Protein AF-A0A2N1KI65-F1 (afdb_monomer_lite)

Secondary structure (DSSP, 8-state):
--------------------S-PPPSSPPTT-EEEEEEEEEEEE---SHHIIIII-TTS--B-EEEEEEEEEEEEEEETTEEEEEEEEEEEEEEEEEEE-TTS-EEEEEEEEEEEEEEEEEEEEEETTEEEEEEEEEEEEEEEEEEEE-TTS-EEEE-GGG--TT----SS-SEEEEEEEEEE--GGGS----------

Sequence (199 aa):
MKIMLIPLLLLATVGATAQVYKPLPDQPESGQLTISLRGGVGLSTVVGRDAHDSLSTGGSPGYKTGLTLGLCVTSHLKPTFWLGHELWLQQQGAMVRLNDDNGQSYTSRLRLQYLTIFPANFTWVQRSLRLYAGPYVSMALAASIQRKDPAGHLQTDTSVYGTARTLTGYVSKIDAGLGWVWITPLEAAGRLGFVSSGD

Radius of gyration: 20.87 Å; chains: 1; bounding box: 46×68×58 Å

Foldseek 3Di:
DAQDFPWPCPVPFPKPFPQPDDDAPPFHDAFDKGKTKTKGKTKGWGDDPCCPVPVAVPDGKAIDIKMKIKIKIWHPNDSFKIKIKMKMKIKGWIWGWDADPVRDIDIKIKIWIKIKIFRIKIWGDDPQKIKIKGKMKMFIPFIWMWDQDPVGDTDIDRCQVPDPVDPDHVHDRMDMDMDMDMDGPCPVPDPPDPPPPDD

Structure (mmCIF, N/CA/C/O backbone):
data_AF-A0A2N1KI65-F1
#
_entry.id   AF-A0A2N1KI65-F1
#
loop_
_atom_site.group_PDB
_atom_site.id
_atom_site.type_symbol
_atom_site.label_atom_id
_atom_site.label_alt_id
_atom_site.label_comp_id
_atom_site.label_asym_id
_atom_site.label_entity_id
_atom_site.label_seq_id
_atom_site.pdbx_PDB_ins_code
_atom_site.Cartn_x
_atom_site.Cartn_y
_atom_site.Cartn_z
_atom_site.occupancy
_atom_site.B_iso_or_equiv
_atom_site.auth_seq_id
_atom_site.auth_comp_id
_atom_site.auth_asym_id
_atom_site.auth_atom_id
_atom_site.pdbx_PDB_model_num
ATOM 1 N N . MET A 1 1 ? 11.912 -14.845 -7.398 1.00 41.44 1 MET A N 1
ATOM 2 C CA . MET A 1 1 ? 12.313 -13.446 -7.154 1.00 41.44 1 MET A CA 1
ATOM 3 C C . MET A 1 1 ? 11.173 -12.774 -6.409 1.00 41.44 1 MET A C 1
ATOM 5 O O . MET A 1 1 ? 10.044 -12.906 -6.863 1.00 41.44 1 MET A O 1
ATOM 9 N N . LYS A 1 2 ? 11.411 -12.213 -5.221 1.00 33.78 2 LYS A N 1
ATOM 10 C CA . LYS A 1 2 ? 10.345 -11.762 -4.311 1.00 33.78 2 LYS A CA 1
ATOM 11 C C . LYS A 1 2 ? 10.530 -10.262 -4.097 1.00 33.78 2 LYS A C 1
ATOM 13 O O . LYS A 1 2 ? 11.263 -9.848 -3.208 1.00 33.78 2 LYS A O 1
ATOM 18 N N . ILE A 1 3 ? 9.917 -9.458 -4.964 1.00 39.47 3 ILE A N 1
ATOM 19 C CA . ILE A 1 3 ? 9.951 -7.999 -4.836 1.00 39.47 3 ILE A CA 1
ATOM 20 C C . ILE A 1 3 ? 9.064 -7.629 -3.652 1.00 39.47 3 ILE A C 1
ATOM 22 O O . ILE A 1 3 ? 7.838 -7.683 -3.729 1.00 39.47 3 ILE A O 1
ATOM 26 N N . MET A 1 4 ? 9.707 -7.317 -2.532 1.00 36.72 4 MET A N 1
ATOM 27 C CA . MET A 1 4 ? 9.047 -6.812 -1.340 1.00 36.72 4 MET A CA 1
ATOM 28 C C . MET A 1 4 ? 8.974 -5.293 -1.471 1.00 36.72 4 MET A C 1
ATOM 30 O O . MET A 1 4 ? 9.945 -4.595 -1.188 1.00 36.72 4 MET A O 1
ATOM 34 N N . LEU A 1 5 ? 7.834 -4.771 -1.932 1.00 44.06 5 LEU A N 1
ATOM 35 C CA . LEU A 1 5 ? 7.543 -3.357 -1.728 1.00 44.06 5 LEU A CA 1
ATOM 36 C C . LEU A 1 5 ? 7.416 -3.156 -0.220 1.00 44.06 5 LEU A C 1
ATOM 38 O O . LEU A 1 5 ? 6.468 -3.642 0.386 1.00 44.06 5 LEU A O 1
ATOM 42 N N . ILE A 1 6 ? 8.358 -2.442 0.390 1.00 36.22 6 ILE A N 1
ATOM 43 C CA . ILE A 1 6 ? 8.074 -1.800 1.669 1.00 36.22 6 ILE A CA 1
ATOM 44 C C . ILE A 1 6 ? 7.369 -0.508 1.282 1.00 36.22 6 ILE A C 1
ATOM 46 O O . ILE A 1 6 ? 8.031 0.406 0.776 1.00 36.22 6 ILE A O 1
ATOM 50 N N . PRO A 1 7 ? 6.044 -0.394 1.460 1.00 34.66 7 PRO A N 1
ATOM 51 C CA . PRO A 1 7 ? 5.465 0.923 1.460 1.00 34.66 7 PRO A CA 1
ATOM 52 C C . PRO A 1 7 ? 6.118 1.644 2.642 1.00 34.66 7 PRO A C 1
ATOM 54 O O . PRO A 1 7 ? 5.816 1.356 3.799 1.00 34.66 7 PRO A O 1
ATOM 57 N N . LEU A 1 8 ? 7.010 2.603 2.374 1.00 32.91 8 LEU A N 1
ATOM 58 C CA . LEU A 1 8 ? 7.146 3.722 3.295 1.00 32.91 8 LEU A CA 1
ATOM 59 C C . LEU A 1 8 ? 5.829 4.480 3.164 1.00 32.91 8 LEU A C 1
ATOM 61 O O . LEU A 1 8 ? 5.706 5.449 2.419 1.00 32.91 8 LEU A O 1
ATOM 65 N N . LEU A 1 9 ? 4.804 3.932 3.814 1.00 33.69 9 LEU A N 1
ATOM 66 C CA . LEU A 1 9 ? 3.479 4.490 3.901 1.00 33.69 9 LEU A CA 1
ATOM 67 C C . LEU A 1 9 ? 3.604 5.657 4.878 1.00 33.69 9 LEU A C 1
ATOM 69 O O . LEU A 1 9 ? 3.114 5.611 6.002 1.00 33.69 9 LEU A O 1
ATOM 73 N N . LEU A 1 10 ? 4.279 6.727 4.453 1.00 29.66 10 LEU A N 1
ATOM 74 C CA . LEU A 1 10 ? 3.977 8.041 4.984 1.00 29.66 10 LEU A CA 1
ATOM 75 C C . LEU A 1 10 ? 2.595 8.367 4.421 1.00 29.66 10 LEU A C 1
ATOM 77 O O . LEU A 1 10 ? 2.434 9.074 3.426 1.00 29.66 10 LEU A O 1
ATOM 81 N N . LEU A 1 11 ? 1.584 7.733 5.014 1.00 33.22 11 LEU A N 1
ATOM 82 C CA . LEU A 1 11 ? 0.197 8.052 4.797 1.00 33.22 11 LEU A CA 1
ATOM 83 C C . LEU A 1 11 ? -0.002 9.395 5.499 1.00 33.22 11 LEU A C 1
ATOM 85 O O . LEU A 1 11 ? -0.589 9.492 6.571 1.00 33.22 11 LEU A O 1
ATOM 89 N N . ALA A 1 12 ? 0.499 10.465 4.883 1.00 31.66 12 ALA A N 1
ATOM 90 C CA . ALA A 1 12 ? -0.148 11.752 5.006 1.00 31.66 12 ALA A CA 1
ATOM 91 C C . ALA A 1 12 ? -1.491 11.588 4.290 1.00 31.66 12 ALA A C 1
ATOM 93 O O . ALA A 1 12 ? -1.688 12.054 3.172 1.00 31.66 12 ALA A O 1
ATOM 94 N N . THR A 1 13 ? -2.406 10.835 4.908 1.00 32.44 13 THR A N 1
ATOM 95 C CA . THR A 1 13 ? -3.823 10.896 4.603 1.00 32.44 13 THR A CA 1
ATOM 96 C C . THR A 1 13 ? -4.220 12.335 4.873 1.00 32.44 13 THR A C 1
ATOM 98 O O . THR A 1 13 ? -4.673 12.678 5.959 1.00 32.44 13 THR A O 1
ATOM 101 N N . VAL A 1 14 ? -4.084 13.186 3.859 1.00 32.97 14 VAL A N 1
ATOM 102 C CA . VAL A 1 14 ? -4.986 14.316 3.674 1.00 32.97 14 VAL A CA 1
ATOM 103 C C . VAL A 1 14 ? -6.300 13.689 3.213 1.00 32.97 14 VAL A C 1
ATOM 105 O O . VAL A 1 14 ? -6.688 13.737 2.051 1.00 32.97 14 VAL A O 1
ATOM 108 N N . GLY A 1 15 ? -6.906 12.926 4.119 1.00 29.12 15 GLY A N 1
ATOM 109 C CA . GLY A 1 15 ? -8.187 12.297 3.911 1.00 29.12 15 GLY A CA 1
ATOM 110 C C . GLY A 1 15 ? -9.227 13.313 4.315 1.00 29.12 15 GLY A C 1
ATOM 111 O O . GLY A 1 15 ? -9.447 13.526 5.504 1.00 29.12 15 GLY A O 1
ATOM 112 N N . ALA A 1 16 ? -9.881 13.930 3.336 1.00 31.12 16 ALA A N 1
ATOM 113 C CA . ALA A 1 16 ? -11.211 14.453 3.576 1.00 31.12 16 ALA A CA 1
ATOM 114 C C . ALA A 1 16 ? -12.099 13.235 3.874 1.00 31.12 16 ALA A C 1
ATOM 116 O O . ALA A 1 16 ? -12.522 12.516 2.969 1.00 31.12 16 ALA A O 1
ATOM 117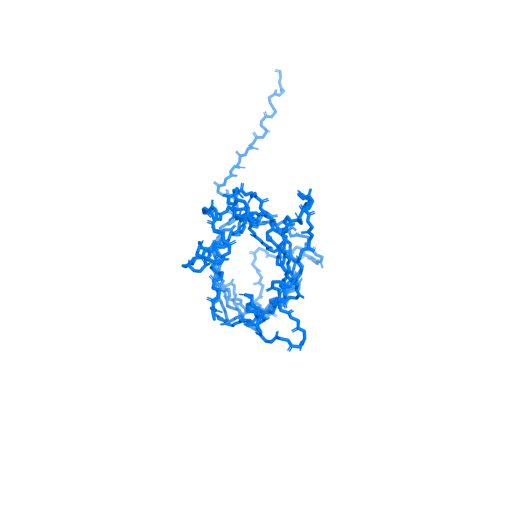 N N . THR A 1 17 ? -12.314 12.934 5.154 1.00 31.52 17 THR A N 1
ATOM 118 C CA . THR A 1 17 ? -13.334 11.970 5.562 1.00 31.52 17 THR A CA 1
ATOM 119 C C . THR A 1 17 ? -14.693 12.573 5.241 1.00 31.52 17 THR A C 1
ATOM 121 O O . THR A 1 17 ? -15.231 13.347 6.029 1.00 31.52 17 THR A O 1
ATOM 124 N N . ALA A 1 18 ? -15.259 12.221 4.089 1.00 28.06 18 ALA A N 1
ATOM 125 C CA . ALA A 1 18 ? -16.689 12.366 3.867 1.00 28.06 18 ALA A CA 1
ATOM 126 C C . ALA A 1 18 ? -17.389 11.296 4.720 1.00 28.06 18 ALA A C 1
ATOM 128 O O . ALA A 1 18 ? -17.552 10.148 4.309 1.00 28.06 18 ALA A O 1
ATOM 129 N N . GLN A 1 19 ? -17.729 11.652 5.960 1.00 30.31 19 GLN A N 1
ATOM 130 C CA . GLN A 1 19 ? -18.539 10.802 6.824 1.00 30.31 19 GLN A CA 1
ATOM 131 C C . GLN A 1 19 ? -19.989 10.886 6.340 1.00 30.31 19 GLN A C 1
ATOM 133 O O . GLN A 1 19 ? -20.697 11.843 6.640 1.00 30.31 19 GLN A O 1
ATOM 138 N N . VAL A 1 20 ? -20.448 9.892 5.577 1.00 31.48 20 VAL A N 1
ATOM 139 C CA . VAL A 1 20 ? -21.879 9.723 5.271 1.00 31.48 20 VAL A CA 1
ATOM 140 C C . VAL A 1 20 ? -22.540 8.976 6.429 1.00 31.48 20 VAL A C 1
ATOM 142 O O . VAL A 1 20 ? -23.012 7.862 6.270 1.00 31.48 20 VAL A O 1
ATOM 145 N N . TYR A 1 21 ? -22.489 9.562 7.623 1.00 35.09 21 TYR A N 1
ATOM 146 C CA . TYR A 1 21 ? -23.436 9.369 8.722 1.00 35.09 21 TYR A CA 1
ATOM 147 C C . TYR A 1 21 ? -23.004 10.261 9.891 1.00 35.09 21 TYR A C 1
ATOM 149 O O . TYR A 1 21 ? -21.810 10.411 10.118 1.00 35.09 21 TYR A O 1
ATOM 157 N N . LYS A 1 22 ? -23.997 10.854 10.568 1.00 34.00 22 LYS A N 1
ATOM 158 C CA . LYS A 1 22 ? -23.994 11.639 11.823 1.00 34.00 22 LYS A CA 1
ATOM 159 C C . LYS A 1 22 ? -22.610 11.914 12.471 1.00 34.00 22 LYS A C 1
ATOM 161 O O . LYS A 1 22 ? -21.912 10.946 12.767 1.00 34.00 22 LYS A O 1
ATOM 166 N N . PRO A 1 23 ? -22.249 13.180 12.791 1.00 38.06 23 PRO A N 1
ATOM 167 C CA . PRO A 1 23 ? -20.996 13.480 13.489 1.00 38.06 23 PRO A CA 1
ATOM 168 C C . PRO A 1 23 ? -20.864 12.591 14.728 1.00 38.06 23 PRO A C 1
ATOM 170 O O . PRO A 1 23 ? -21.791 12.509 15.540 1.00 38.06 23 PRO A O 1
ATOM 173 N N . LEU A 1 24 ? -19.744 11.868 14.814 1.00 46.62 24 LEU A N 1
ATOM 174 C CA . LEU A 1 24 ? -19.434 11.031 15.966 1.00 46.62 24 LEU A CA 1
ATOM 175 C C . LEU A 1 24 ? -19.453 11.915 17.226 1.00 46.62 24 LEU A C 1
ATOM 177 O O . LEU A 1 24 ? -18.898 13.014 17.185 1.00 46.62 24 LEU A O 1
ATOM 181 N N . PRO A 1 25 ? -20.074 11.471 18.331 1.00 49.41 25 PRO A N 1
ATOM 182 C CA . PRO A 1 25 ? -19.910 12.144 19.616 1.00 49.41 25 PRO A CA 1
ATOM 183 C C . PRO A 1 25 ? -18.416 12.228 19.978 1.00 49.41 25 PRO A C 1
ATOM 185 O O . PRO A 1 25 ? -17.638 11.352 19.592 1.00 49.41 25 PRO A O 1
ATOM 188 N N . ASP A 1 26 ? -18.017 13.253 20.743 1.00 56.97 26 ASP A N 1
ATOM 189 C CA . ASP A 1 26 ? -16.621 13.498 21.174 1.00 56.97 26 ASP A CA 1
ATOM 190 C C . ASP A 1 26 ? -15.949 12.274 21.832 1.00 56.97 26 ASP A C 1
ATOM 192 O O . ASP A 1 26 ? -14.721 12.155 21.887 1.00 56.97 26 ASP A O 1
ATOM 196 N N . GLN A 1 27 ? -16.761 11.334 22.318 1.00 59.38 27 GLN A N 1
ATOM 197 C CA . GLN A 1 27 ? -16.371 9.996 22.733 1.00 59.38 27 GLN A CA 1
ATOM 198 C C . GLN A 1 27 ? -17.391 9.006 22.147 1.00 59.38 27 GLN A C 1
ATOM 200 O O . GLN A 1 27 ? -18.562 9.065 22.522 1.00 59.38 27 GLN A O 1
ATOM 205 N N . PRO A 1 28 ? -16.998 8.096 21.242 1.00 62.62 28 PRO A N 1
ATOM 206 C CA . PRO A 1 28 ? -17.891 7.034 20.805 1.00 62.62 28 PRO A CA 1
ATOM 207 C C . PRO A 1 28 ? -18.198 6.097 21.976 1.00 62.62 28 PRO A C 1
ATOM 209 O O . PRO A 1 28 ? -17.297 5.685 22.715 1.00 62.62 28 PRO A O 1
ATOM 212 N N . GLU A 1 29 ? -19.475 5.776 22.149 1.00 70.00 29 GLU A N 1
ATOM 213 C CA . GLU A 1 29 ? -19.928 4.898 23.223 1.00 70.00 29 GLU A CA 1
ATOM 214 C C . GLU A 1 29 ? -19.508 3.447 22.955 1.00 70.00 29 GLU A C 1
ATOM 216 O O . GLU A 1 29 ? -19.374 3.000 21.810 1.00 70.00 29 GLU A O 1
ATOM 221 N N . SER A 1 30 ? -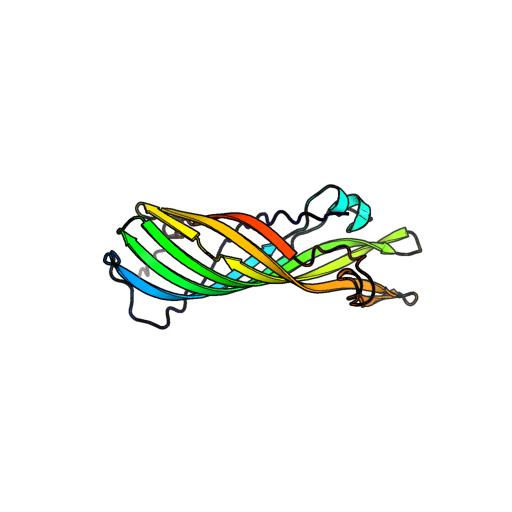19.285 2.695 24.034 1.00 79.19 30 SER A N 1
ATOM 222 C CA . SER A 1 30 ? -18.992 1.264 23.938 1.00 79.19 30 SER A CA 1
ATOM 223 C C . SER A 1 30 ? -20.134 0.531 23.227 1.00 79.19 30 SER A C 1
ATOM 225 O O . SER A 1 30 ? -21.302 0.745 23.538 1.00 79.19 30 SER A O 1
ATOM 227 N N . GLY A 1 31 ? -19.799 -0.345 22.282 1.00 79.19 31 GLY A N 1
ATOM 228 C CA . GLY A 1 31 ? -20.757 -1.097 21.473 1.00 79.19 31 GLY A CA 1
ATOM 229 C C . GLY A 1 31 ? -21.207 -0.391 20.192 1.00 79.19 31 GLY A C 1
ATOM 230 O O . GLY A 1 31 ? -21.947 -0.987 19.410 1.00 79.19 31 GLY A O 1
ATOM 231 N N . GLN A 1 32 ? -20.748 0.837 19.922 1.00 86.69 32 GLN A N 1
ATOM 232 C CA . GLN A 1 32 ? -21.078 1.533 18.681 1.00 86.69 32 GLN A CA 1
ATOM 233 C C . GLN A 1 32 ? -20.415 0.867 17.465 1.00 86.69 32 GLN A C 1
ATOM 235 O O . GLN A 1 32 ? -19.230 0.520 17.488 1.00 86.69 32 GLN A O 1
ATOM 240 N N . LEU A 1 33 ? -21.183 0.728 16.381 1.00 87.81 33 LEU A N 1
ATOM 241 C CA . LEU A 1 33 ? -20.697 0.317 15.067 1.00 87.81 33 LEU A CA 1
ATOM 242 C C . LEU A 1 33 ? -20.657 1.532 14.134 1.00 87.81 33 LEU A C 1
ATOM 244 O O . LEU A 1 33 ? -21.661 2.221 13.960 1.00 87.81 33 LEU A O 1
ATOM 248 N N . THR A 1 34 ? -19.511 1.759 13.502 1.00 88.38 34 THR A N 1
ATOM 249 C CA . THR A 1 34 ? -19.283 2.855 12.558 1.00 88.38 34 THR A CA 1
ATOM 250 C C . THR A 1 34 ? -18.910 2.283 11.199 1.00 88.38 34 THR A C 1
ATOM 252 O O . THR A 1 34 ? -17.981 1.486 11.096 1.00 88.38 34 THR A O 1
ATOM 255 N N . ILE A 1 35 ? -19.595 2.721 10.144 1.00 87.62 35 ILE A N 1
ATOM 256 C CA . ILE A 1 35 ? -19.222 2.432 8.756 1.00 87.62 35 ILE A CA 1
ATOM 257 C C . ILE A 1 35 ? -18.702 3.729 8.147 1.00 87.62 35 ILE A C 1
ATOM 259 O O . ILE A 1 35 ? -19.346 4.770 8.252 1.00 87.62 35 ILE A O 1
ATOM 263 N N . SER A 1 36 ? -17.524 3.687 7.534 1.00 83.38 36 SER A N 1
ATOM 264 C CA . SER A 1 36 ? -16.892 4.868 6.950 1.00 83.38 36 SER A CA 1
ATOM 265 C C . SER A 1 36 ? -16.284 4.571 5.589 1.00 83.38 36 SER A C 1
ATOM 267 O O . SER A 1 36 ? -15.743 3.492 5.354 1.00 83.38 36 SER A O 1
ATOM 269 N N . LEU A 1 37 ? -16.363 5.560 4.702 1.00 85.12 37 LEU A N 1
ATOM 270 C CA . LEU A 1 37 ? -15.605 5.600 3.461 1.00 85.12 37 LEU A CA 1
ATOM 271 C C . LEU A 1 37 ? -14.372 6.478 3.693 1.00 85.12 37 LEU A C 1
ATOM 273 O O . LEU A 1 37 ? -14.475 7.582 4.230 1.00 85.12 37 LEU A O 1
ATOM 277 N N . ARG A 1 38 ? -13.199 5.986 3.308 1.00 84.19 38 ARG A N 1
ATOM 278 C CA . ARG A 1 38 ? -11.923 6.683 3.458 1.00 84.19 38 ARG A CA 1
ATOM 279 C C . ARG A 1 38 ? -11.249 6.802 2.106 1.00 84.19 38 ARG A C 1
ATOM 281 O O . ARG A 1 38 ? -11.258 5.862 1.324 1.00 84.19 38 ARG A O 1
ATOM 288 N N . GLY A 1 39 ? -10.635 7.945 1.843 1.00 82.38 39 GLY A N 1
ATOM 289 C CA . GLY A 1 39 ? -9.844 8.166 0.640 1.00 82.38 39 GLY A CA 1
ATOM 290 C C . GLY A 1 39 ? -8.584 8.949 0.962 1.00 82.38 39 GLY A C 1
ATOM 291 O O . GLY A 1 39 ? -8.514 9.625 1.990 1.00 82.38 39 GLY A O 1
ATOM 292 N N . GLY A 1 40 ? -7.582 8.848 0.098 1.00 80.62 40 GLY A N 1
ATOM 293 C CA . GLY A 1 40 ? -6.330 9.558 0.288 1.00 80.62 40 GLY A CA 1
ATOM 294 C C . GLY A 1 40 ? -5.451 9.585 -0.950 1.00 80.62 40 GLY A C 1
ATOM 295 O O . GLY A 1 40 ? -5.632 8.828 -1.906 1.00 80.62 40 GLY A O 1
ATOM 296 N N . VAL A 1 41 ? -4.471 10.476 -0.898 1.00 81.25 41 VAL A N 1
ATOM 297 C CA . VAL A 1 41 ? -3.350 10.530 -1.831 1.00 81.25 41 VAL A CA 1
ATOM 298 C C . VAL A 1 41 ? -2.080 10.204 -1.054 1.00 81.25 41 VAL A C 1
ATOM 300 O O . VAL A 1 41 ? -1.956 10.574 0.111 1.00 81.25 41 VAL A O 1
ATOM 303 N N . GLY A 1 42 ? -1.145 9.489 -1.666 1.00 77.94 42 GLY A N 1
ATOM 304 C CA . GLY A 1 42 ? 0.102 9.106 -1.003 1.00 77.94 42 GLY A CA 1
ATOM 305 C C . GLY A 1 42 ? 1.270 9.091 -1.969 1.00 77.94 42 GLY A C 1
ATOM 306 O O . GLY A 1 42 ? 1.073 9.019 -3.177 1.00 77.94 42 GLY A O 1
ATOM 307 N N . LEU A 1 43 ? 2.492 9.151 -1.450 1.00 78.50 43 LEU A N 1
ATOM 308 C CA . LEU A 1 43 ? 3.702 8.932 -2.236 1.00 78.50 43 LEU A CA 1
ATOM 309 C C . LEU A 1 43 ? 4.185 7.503 -2.003 1.00 78.50 43 LEU A C 1
ATOM 311 O O . LEU A 1 43 ? 4.239 7.031 -0.873 1.00 78.50 43 LEU A O 1
ATOM 315 N N . SER A 1 44 ? 4.532 6.815 -3.083 1.00 79.75 44 SER A N 1
ATOM 316 C CA . SER A 1 44 ? 5.047 5.445 -3.051 1.00 79.75 44 SER A CA 1
ATOM 317 C C . SER A 1 44 ? 6.320 5.342 -3.881 1.00 79.75 44 SER A C 1
ATOM 319 O O . SER A 1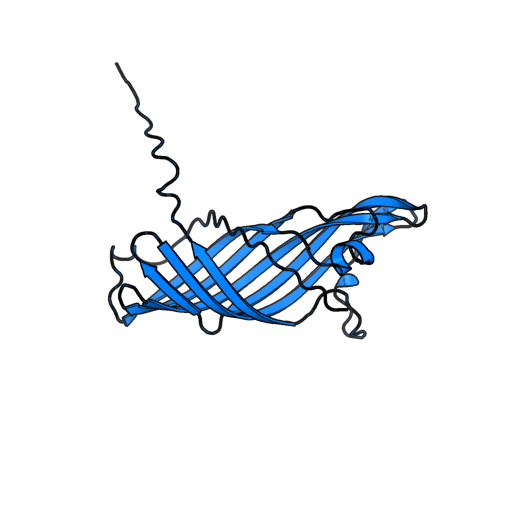 44 ? 6.513 6.103 -4.827 1.00 79.75 44 SER A O 1
ATOM 321 N N . THR A 1 45 ? 7.211 4.436 -3.497 1.00 80.44 45 THR A N 1
ATOM 322 C CA . THR A 1 45 ? 8.395 4.052 -4.271 1.00 80.44 45 THR A CA 1
ATOM 323 C C . THR A 1 45 ? 8.627 2.551 -4.092 1.00 80.44 45 THR A C 1
ATOM 325 O O . THR A 1 45 ? 8.034 1.937 -3.203 1.00 80.44 45 THR A O 1
ATOM 328 N N . VAL A 1 46 ? 9.468 1.951 -4.932 1.00 74.94 46 VAL A N 1
ATOM 329 C CA . VAL A 1 46 ? 9.907 0.560 -4.758 1.00 74.94 46 VAL A CA 1
ATOM 330 C C . VAL A 1 46 ? 11.249 0.573 -4.037 1.00 74.94 46 VAL A C 1
ATOM 332 O O . VAL A 1 46 ? 12.140 1.339 -4.398 1.00 74.94 46 VAL A O 1
ATOM 335 N N . VAL A 1 47 ? 11.398 -0.287 -3.033 1.00 67.44 47 VAL A N 1
ATOM 336 C CA . VAL A 1 47 ? 12.654 -0.495 -2.306 1.00 67.44 47 VAL A CA 1
ATOM 337 C C . VAL A 1 47 ? 13.005 -1.980 -2.282 1.00 67.44 47 VAL A C 1
ATOM 339 O O . VAL A 1 47 ? 12.145 -2.826 -2.509 1.00 67.44 47 VAL A O 1
ATOM 342 N N . GLY A 1 48 ? 14.270 -2.294 -2.015 1.00 64.62 48 GLY A N 1
ATOM 343 C CA . GLY A 1 48 ? 14.789 -3.663 -1.982 1.00 64.62 48 GLY A CA 1
ATOM 344 C C . GLY A 1 48 ? 15.902 -3.883 -3.004 1.00 64.62 48 GLY A C 1
ATOM 345 O O . GLY A 1 48 ? 16.036 -3.128 -3.963 1.00 64.62 48 GLY A O 1
ATOM 346 N N . ARG A 1 49 ? 16.713 -4.924 -2.790 1.00 62.66 49 ARG A N 1
ATOM 347 C CA . ARG A 1 49 ? 17.884 -5.241 -3.631 1.00 62.66 49 ARG A CA 1
ATOM 348 C C . ARG A 1 49 ? 17.497 -5.395 -5.108 1.00 62.66 49 ARG A C 1
ATOM 350 O O . ARG A 1 49 ? 18.041 -4.718 -5.973 1.00 62.66 49 ARG A O 1
ATOM 357 N N . ASP A 1 50 ? 16.426 -6.146 -5.357 1.00 64.44 50 ASP A N 1
ATOM 358 C CA . ASP A 1 50 ? 15.896 -6.397 -6.702 1.00 64.44 50 ASP A CA 1
ATOM 359 C C . ASP A 1 50 ? 15.313 -5.135 -7.372 1.00 64.44 50 ASP A C 1
ATOM 361 O O . ASP A 1 50 ? 15.196 -5.086 -8.599 1.00 64.44 50 ASP A O 1
ATOM 365 N N . ALA A 1 51 ? 14.955 -4.100 -6.599 1.00 65.69 51 ALA A N 1
ATOM 366 C CA . ALA A 1 51 ? 14.419 -2.849 -7.137 1.00 65.69 51 ALA A CA 1
ATOM 367 C C . ALA A 1 51 ? 15.463 -2.093 -7.972 1.00 65.69 51 ALA A C 1
ATOM 369 O O . ALA A 1 51 ? 15.115 -1.484 -8.983 1.00 65.69 51 ALA A O 1
ATOM 370 N N . HIS A 1 52 ? 16.731 -2.166 -7.563 1.00 61.53 52 HIS A N 1
ATOM 371 C CA . HIS A 1 52 ? 17.860 -1.563 -8.268 1.00 61.53 52 HIS A CA 1
ATOM 372 C C . HIS A 1 52 ? 18.377 -2.482 -9.376 1.00 61.53 52 HIS A C 1
ATOM 374 O O . HIS A 1 52 ? 18.579 -2.031 -10.500 1.00 61.53 52 HIS A O 1
ATOM 380 N N . ASP A 1 53 ? 18.505 -3.776 -9.083 1.00 63.22 53 ASP A N 1
ATOM 381 C CA . ASP A 1 53 ? 19.201 -4.705 -9.978 1.00 63.22 53 ASP A CA 1
ATOM 382 C C . ASP A 1 53 ? 18.325 -5.196 -11.145 1.00 63.22 53 ASP A C 1
ATOM 384 O O . ASP A 1 53 ? 18.845 -5.530 -12.207 1.00 63.22 53 ASP A O 1
ATOM 388 N N . SER A 1 54 ? 16.994 -5.233 -10.980 1.00 65.31 54 SER A N 1
ATOM 389 C CA . SER A 1 54 ? 16.083 -5.828 -11.978 1.00 65.31 54 SER A CA 1
ATOM 390 C C . SER A 1 54 ? 14.978 -4.898 -12.488 1.00 65.31 54 SER A C 1
ATOM 392 O O . SER A 1 54 ? 14.550 -5.020 -13.635 1.00 65.31 54 SER A O 1
ATOM 394 N N . LEU A 1 55 ? 14.509 -3.962 -11.657 1.00 70.00 55 LEU A N 1
ATOM 395 C CA . LEU A 1 55 ? 13.400 -3.054 -11.984 1.00 70.00 55 LEU A CA 1
ATOM 396 C C . LEU A 1 55 ? 13.858 -1.657 -12.411 1.00 70.00 55 LEU A C 1
ATOM 398 O O . LEU A 1 55 ? 13.107 -0.966 -13.096 1.00 70.00 55 LEU A O 1
ATOM 402 N N . SER A 1 56 ? 15.052 -1.232 -11.995 1.00 69.38 56 SER A N 1
ATOM 403 C CA . SER A 1 56 ? 15.567 0.120 -12.215 1.00 69.38 56 SER A CA 1
ATOM 404 C C . SER A 1 56 ? 17.056 0.088 -12.583 1.00 69.38 56 SER A C 1
ATOM 406 O O . SER A 1 56 ? 17.906 0.671 -11.913 1.00 69.38 56 SER A O 1
ATOM 408 N N . THR A 1 57 ? 17.369 -0.605 -13.681 1.00 76.25 57 THR A N 1
ATOM 409 C CA . THR A 1 57 ? 18.738 -0.867 -14.168 1.00 76.25 57 THR A CA 1
ATOM 410 C C . THR A 1 57 ? 19.539 0.391 -14.532 1.00 76.25 57 THR A C 1
ATOM 412 O O . THR A 1 57 ? 20.752 0.322 -14.702 1.00 76.25 57 THR A O 1
ATOM 415 N N . GLY A 1 58 ? 18.873 1.536 -14.693 1.00 74.25 58 GLY A N 1
ATOM 416 C CA . GLY A 1 58 ? 19.481 2.833 -15.004 1.00 74.25 58 GLY A CA 1
ATOM 417 C C . GLY A 1 58 ? 19.629 3.767 -13.795 1.00 74.25 58 GLY A C 1
ATOM 418 O O . GLY A 1 58 ? 19.873 4.958 -13.979 1.00 74.25 58 GLY A O 1
ATOM 419 N N . GLY A 1 59 ? 19.411 3.289 -12.563 1.00 77.25 59 GLY A N 1
ATOM 420 C CA . GLY A 1 59 ? 19.615 4.064 -11.329 1.00 77.25 59 GLY A CA 1
ATOM 421 C C . GLY A 1 59 ? 18.489 3.924 -10.305 1.00 77.25 59 GLY A C 1
ATOM 422 O O . GLY A 1 59 ? 17.566 3.143 -10.483 1.00 77.25 59 GLY A O 1
ATOM 423 N N . SER A 1 60 ? 18.532 4.686 -9.211 1.00 78.25 60 SER A N 1
ATOM 424 C CA . SER A 1 60 ? 17.574 4.520 -8.105 1.00 78.25 60 SER A CA 1
ATOM 425 C C . SER A 1 60 ? 16.117 4.847 -8.484 1.00 78.25 60 SER A C 1
ATOM 427 O O . SER A 1 60 ? 15.888 5.855 -9.167 1.00 78.25 60 SER A O 1
ATOM 429 N N . PRO A 1 61 ? 15.134 4.056 -8.001 1.00 81.38 61 PRO A N 1
ATOM 430 C CA . PRO A 1 61 ? 13.715 4.368 -8.138 1.00 81.38 61 PRO A CA 1
ATOM 431 C C . PRO A 1 61 ? 13.343 5.692 -7.459 1.00 81.38 61 PRO A C 1
ATOM 433 O O . PRO A 1 61 ? 13.835 6.021 -6.379 1.00 81.38 61 PRO A O 1
ATOM 436 N N . GLY A 1 62 ? 12.447 6.446 -8.088 1.00 81.31 62 GLY A N 1
ATOM 437 C CA . GLY A 1 62 ? 11.864 7.675 -7.561 1.00 81.31 62 GLY A CA 1
ATOM 438 C C . GLY A 1 62 ? 10.421 7.496 -7.089 1.00 81.31 62 GLY A C 1
ATOM 439 O O . GLY A 1 62 ? 9.722 6.553 -7.473 1.00 81.31 62 GLY A O 1
ATOM 440 N N . TYR A 1 63 ? 9.957 8.457 -6.291 1.00 81.25 63 TYR A N 1
ATOM 441 C CA . TYR A 1 63 ? 8.599 8.471 -5.757 1.00 81.25 63 TYR A CA 1
ATOM 442 C C . TYR A 1 63 ? 7.543 8.761 -6.825 1.00 81.25 63 TYR A C 1
ATOM 444 O O . TYR A 1 63 ? 7.780 9.474 -7.802 1.00 81.25 63 TYR A O 1
ATOM 452 N N . LYS A 1 64 ? 6.340 8.242 -6.596 1.00 82.88 64 LYS A N 1
ATOM 453 C CA . LYS A 1 64 ? 5.161 8.492 -7.413 1.00 82.88 64 LYS A CA 1
ATOM 454 C C . LYS A 1 64 ? 3.910 8.597 -6.558 1.00 82.88 64 LYS A C 1
ATOM 456 O O . LYS A 1 64 ? 3.693 7.785 -5.657 1.00 82.88 64 LYS A O 1
ATOM 461 N N . THR A 1 65 ? 3.071 9.569 -6.900 1.00 83.44 65 THR A N 1
ATOM 462 C CA . THR A 1 65 ? 1.768 9.757 -6.270 1.00 83.44 65 THR A CA 1
ATOM 463 C C . THR A 1 65 ? 0.813 8.619 -6.618 1.00 83.44 65 THR A C 1
ATOM 465 O O . THR A 1 65 ? 0.700 8.202 -7.776 1.00 83.44 65 THR A O 1
ATOM 468 N N . GLY A 1 66 ? 0.122 8.138 -5.597 1.00 83.12 66 GLY A N 1
ATOM 469 C CA . GLY A 1 66 ? -0.900 7.113 -5.635 1.00 83.12 66 GLY A CA 1
ATOM 470 C C . GLY A 1 66 ? -2.205 7.600 -5.017 1.00 83.12 66 GLY A C 1
ATOM 471 O O . GLY A 1 66 ? -2.241 8.629 -4.341 1.00 83.12 66 GLY A O 1
ATOM 472 N N . LEU A 1 67 ? -3.267 6.842 -5.265 1.00 88.12 67 LEU A N 1
ATOM 473 C CA . LEU A 1 67 ? -4.608 7.088 -4.742 1.00 88.12 67 LEU A CA 1
ATOM 474 C C . LEU A 1 67 ? -5.051 5.880 -3.928 1.00 88.12 67 LEU A C 1
ATOM 476 O O . LEU A 1 67 ? -4.765 4.743 -4.303 1.00 88.12 67 LEU A O 1
ATOM 480 N N . THR A 1 68 ? -5.775 6.116 -2.845 1.00 88.56 68 THR A N 1
ATOM 481 C CA . THR A 1 68 ? -6.395 5.061 -2.048 1.00 88.56 68 THR A CA 1
ATOM 482 C C . THR A 1 68 ? -7.859 5.382 -1.799 1.00 88.56 68 THR A C 1
ATOM 484 O O . THR A 1 68 ? -8.234 6.539 -1.613 1.00 88.56 68 THR A O 1
ATOM 487 N N . LEU A 1 69 ? -8.686 4.344 -1.802 1.00 90.81 69 LEU A N 1
ATOM 488 C CA . LEU A 1 69 ? -10.094 4.388 -1.434 1.00 90.81 69 LEU A CA 1
ATOM 489 C C . LEU A 1 69 ? -10.395 3.141 -0.611 1.00 90.81 69 LEU A C 1
ATOM 491 O O . LEU A 1 69 ? -9.938 2.060 -0.968 1.00 90.81 69 LEU A O 1
ATOM 495 N N . GLY A 1 70 ? -11.155 3.261 0.466 1.00 87.31 70 GLY A N 1
ATOM 496 C CA . GLY A 1 70 ? -11.477 2.119 1.299 1.00 87.31 70 GLY A CA 1
ATOM 497 C C . GLY A 1 70 ? -12.774 2.253 2.069 1.00 87.31 70 GLY A C 1
ATOM 498 O O . GLY A 1 70 ? -13.225 3.351 2.385 1.00 87.31 70 GLY A O 1
ATOM 499 N N . LEU A 1 71 ? -13.365 1.102 2.358 1.00 90.19 71 LEU A N 1
ATOM 500 C CA . LEU A 1 71 ? -14.521 0.937 3.222 1.00 90.19 71 LEU A CA 1
ATOM 501 C C . LEU A 1 71 ? -14.039 0.372 4.556 1.00 90.19 71 LEU A C 1
ATOM 503 O O . LEU A 1 71 ? -13.301 -0.612 4.583 1.00 90.19 71 LEU A O 1
ATOM 507 N N . CYS A 1 72 ? -14.465 0.980 5.657 1.00 89.12 72 CYS A N 1
ATOM 508 C CA . CYS A 1 72 ? -14.056 0.584 6.996 1.00 89.12 72 CYS A CA 1
ATOM 509 C C . CYS A 1 72 ? -15.283 0.388 7.880 1.00 89.12 72 CYS A C 1
ATOM 511 O O . CYS A 1 72 ? -16.130 1.276 7.974 1.00 89.12 72 CYS A O 1
ATOM 513 N N . VAL A 1 73 ? -15.339 -0.751 8.559 1.00 91.50 73 VAL A N 1
ATOM 514 C CA . VAL A 1 73 ? -16.334 -1.064 9.584 1.00 91.50 73 VAL A CA 1
ATOM 515 C C . VAL A 1 73 ? -15.604 -1.140 10.917 1.00 91.50 73 VAL A C 1
ATOM 517 O O . VAL A 1 73 ? -14.691 -1.943 11.060 1.00 91.50 73 VAL A O 1
ATOM 520 N N . THR A 1 74 ? -15.975 -0.307 11.885 1.00 90.88 74 THR A N 1
ATOM 521 C CA . THR A 1 74 ? -15.312 -0.209 13.192 1.00 90.88 74 THR A CA 1
ATOM 522 C C . THR A 1 74 ? -16.317 -0.443 14.311 1.00 90.88 74 THR A C 1
ATOM 524 O O . THR A 1 74 ? -17.321 0.255 14.405 1.00 90.88 74 THR A O 1
ATOM 527 N N . SER A 1 75 ? -16.033 -1.408 15.179 1.00 91.06 75 SER A N 1
ATOM 528 C CA . SER A 1 75 ? -16.717 -1.641 16.445 1.00 91.06 75 SER A CA 1
ATOM 529 C C . SER A 1 75 ? -15.924 -1.018 17.594 1.00 91.06 75 SER A C 1
ATOM 531 O O . SER A 1 75 ? -14.738 -1.295 17.790 1.00 91.06 75 SER A O 1
ATOM 533 N N . HIS A 1 76 ? -16.579 -0.162 18.368 1.00 90.31 76 HIS A N 1
ATOM 534 C CA . HIS A 1 76 ? -15.978 0.541 19.492 1.00 90.31 76 HIS A CA 1
ATOM 535 C C . HIS A 1 76 ? -16.130 -0.310 20.752 1.00 90.31 76 HIS A C 1
ATOM 537 O O . HIS A 1 76 ? -17.150 -0.260 21.429 1.00 90.31 76 HIS A O 1
ATOM 543 N N . LEU A 1 77 ? -15.121 -1.125 21.064 1.00 89.62 77 LEU A N 1
ATOM 544 C CA . LEU A 1 77 ? -15.167 -2.030 22.219 1.00 89.62 77 LEU A CA 1
ATOM 545 C C . LEU A 1 77 ? -15.036 -1.271 23.547 1.00 89.62 77 LEU A C 1
ATOM 547 O O . LEU A 1 77 ? -15.608 -1.670 24.557 1.00 89.62 77 LEU A O 1
ATOM 551 N N . LYS A 1 78 ? -14.234 -0.202 23.549 1.00 87.62 78 LYS A N 1
ATOM 552 C CA . LYS A 1 78 ? -14.036 0.760 24.644 1.00 87.62 78 LYS A CA 1
ATOM 553 C C . LYS A 1 78 ? -13.717 2.135 24.041 1.00 87.62 78 LYS A C 1
ATOM 555 O O . LYS A 1 78 ? -13.274 2.185 22.893 1.00 87.62 78 LYS A O 1
ATOM 560 N N . PRO A 1 79 ? -13.798 3.237 24.811 1.00 83.62 79 PRO A N 1
ATOM 561 C CA . PRO A 1 79 ? -13.397 4.560 24.319 1.00 83.62 79 PRO A CA 1
ATOM 562 C C . PRO A 1 79 ? -11.982 4.590 23.713 1.00 83.62 79 PRO A C 1
ATOM 564 O O . PRO A 1 79 ? -11.747 5.265 22.715 1.00 83.62 79 PRO A O 1
ATOM 567 N N . THR A 1 80 ? -11.060 3.792 24.261 1.00 87.94 80 THR A N 1
ATOM 568 C CA . THR A 1 80 ? -9.652 3.715 23.840 1.00 87.94 80 THR A CA 1
ATOM 569 C C . THR A 1 80 ? -9.305 2.511 22.963 1.00 87.94 80 THR A C 1
ATOM 571 O O . THR A 1 80 ? -8.174 2.431 22.496 1.00 87.94 80 THR A O 1
ATOM 574 N N . PHE A 1 81 ? -10.227 1.568 22.745 1.00 90.38 81 PHE A N 1
ATOM 575 C CA . PHE A 1 81 ? -9.958 0.335 21.997 1.00 90.38 81 PHE A CA 1
ATOM 576 C C . PHE A 1 81 ? -11.072 0.038 21.012 1.00 90.38 81 PHE A C 1
ATOM 578 O O . PHE A 1 81 ? -12.207 -0.238 21.407 1.00 90.38 81 PHE A O 1
ATOM 585 N N . TRP A 1 82 ? -10.732 0.055 19.731 1.00 91.12 82 TRP A N 1
ATOM 586 C CA . TRP A 1 82 ? -11.657 -0.239 18.649 1.00 91.12 82 TRP A CA 1
ATOM 587 C C . TRP A 1 82 ? -11.153 -1.444 17.857 1.00 91.12 82 TRP A C 1
ATOM 589 O O . TRP A 1 82 ? -9.947 -1.641 17.700 1.00 91.12 82 TRP A O 1
ATOM 599 N N . LEU A 1 83 ? -12.088 -2.246 17.365 1.00 93.50 83 LEU A N 1
ATOM 600 C CA . LEU A 1 83 ? -11.840 -3.353 16.452 1.00 93.50 83 LEU A CA 1
ATOM 601 C C . LEU A 1 83 ? -12.419 -2.975 15.096 1.00 93.50 83 LEU A C 1
ATOM 603 O O . LEU A 1 83 ? -13.567 -2.549 15.032 1.00 93.50 83 LEU A O 1
ATOM 607 N N . GLY A 1 84 ? -11.669 -3.129 14.016 1.00 92.62 84 GLY A N 1
ATOM 608 C CA . GLY A 1 84 ? -12.171 -2.811 12.687 1.00 92.62 84 GLY A CA 1
ATOM 609 C C . GLY A 1 84 ? -11.841 -3.842 11.622 1.00 92.62 84 GLY A C 1
ATOM 610 O O . GLY A 1 84 ? -10.971 -4.698 11.770 1.00 92.62 84 GLY A O 1
ATOM 611 N N . HIS A 1 85 ? -12.577 -3.719 10.527 1.00 93.50 85 HIS A N 1
ATOM 612 C CA . HIS A 1 85 ? -12.422 -4.462 9.290 1.00 93.50 85 HIS A CA 1
ATOM 613 C C . HIS A 1 85 ? -12.322 -3.448 8.160 1.00 93.50 85 HIS A C 1
ATOM 615 O O . HIS A 1 85 ? -13.137 -2.523 8.088 1.00 93.50 85 HIS A O 1
ATOM 621 N N . GLU A 1 86 ? -11.336 -3.596 7.282 1.00 91.69 86 GLU A N 1
ATOM 622 C CA . GLU A 1 86 ? -11.126 -2.634 6.201 1.00 91.69 86 GLU A CA 1
ATOM 623 C C . GLU A 1 86 ? -10.910 -3.320 4.859 1.00 91.69 86 GLU A C 1
ATOM 625 O O . GLU A 1 86 ? -10.256 -4.358 4.763 1.00 91.69 86 GLU A O 1
ATOM 630 N N . LEU A 1 87 ? -11.445 -2.699 3.814 1.00 94.12 87 LEU A N 1
ATOM 631 C CA . LEU A 1 87 ? -11.259 -3.070 2.421 1.00 94.12 87 LEU A CA 1
ATOM 632 C C . LEU A 1 87 ? -10.724 -1.852 1.678 1.00 94.12 87 LEU A C 1
ATOM 634 O O . LEU A 1 87 ? -11.374 -0.813 1.681 1.00 94.12 87 LEU A O 1
ATOM 638 N N . TRP A 1 88 ? -9.580 -1.982 1.018 1.00 91.50 88 TRP A N 1
ATOM 639 C CA . TRP A 1 88 ? -8.899 -0.892 0.333 1.00 91.50 88 TRP A CA 1
ATOM 640 C C . TRP A 1 88 ? -8.619 -1.228 -1.125 1.00 91.50 88 TRP A C 1
ATOM 642 O O . TRP A 1 88 ? -8.028 -2.256 -1.436 1.00 91.50 88 TRP A O 1
ATOM 652 N N . LEU A 1 89 ? -8.962 -0.301 -2.010 1.00 92.38 89 LEU A N 1
ATOM 653 C CA . LEU A 1 89 ? -8.456 -0.211 -3.370 1.00 92.38 89 LEU A CA 1
ATOM 654 C C . LEU A 1 89 ? -7.332 0.820 -3.397 1.00 92.38 89 LEU A C 1
ATOM 656 O O . LEU A 1 89 ? -7.507 1.966 -2.977 1.00 92.38 89 LEU A O 1
ATOM 660 N N . GLN A 1 90 ? -6.160 0.414 -3.872 1.00 89.12 90 GLN A N 1
ATOM 661 C CA . GLN A 1 90 ? -4.960 1.242 -3.818 1.00 89.12 90 GLN A CA 1
ATOM 662 C C . GLN A 1 90 ? -4.276 1.259 -5.178 1.00 89.12 90 GLN A C 1
ATOM 664 O O . GLN A 1 90 ? -3.913 0.217 -5.712 1.00 89.12 90 GLN A O 1
ATOM 669 N N . GLN A 1 91 ? -4.052 2.449 -5.722 1.00 90.50 91 GLN A N 1
ATOM 670 C CA . GLN A 1 91 ? -3.153 2.661 -6.844 1.00 90.50 91 GLN A CA 1
ATOM 671 C C . GLN A 1 91 ? -1.819 3.168 -6.306 1.00 90.50 91 GLN A C 1
ATOM 673 O O . GLN A 1 91 ? -1.746 4.267 -5.762 1.00 90.50 91 GLN A O 1
ATOM 678 N N . GLN A 1 92 ? -0.762 2.392 -6.501 1.00 86.94 92 GLN A N 1
ATOM 679 C CA . GLN A 1 92 ? 0.602 2.718 -6.092 1.00 86.94 92 GLN A CA 1
ATOM 680 C C . GLN A 1 92 ? 1.540 2.661 -7.301 1.00 86.94 92 GLN A C 1
ATOM 682 O O . GLN A 1 92 ? 1.165 2.246 -8.402 1.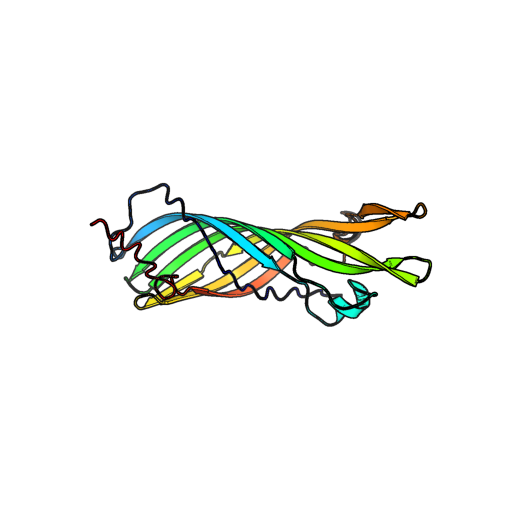00 86.94 92 GLN A O 1
ATOM 687 N N . GLY A 1 93 ? 2.781 3.100 -7.136 1.00 84.50 93 GLY A N 1
ATOM 688 C CA . GLY A 1 93 ? 3.781 2.933 -8.177 1.00 84.50 93 GLY A CA 1
ATOM 689 C C . GLY A 1 93 ? 5.112 3.573 -7.837 1.00 84.50 93 GLY A C 1
ATOM 690 O O . GLY A 1 93 ? 5.341 4.034 -6.728 1.00 84.50 93 GLY A O 1
ATOM 691 N N . ALA A 1 94 ? 5.982 3.622 -8.833 1.00 86.38 94 ALA A N 1
ATOM 692 C CA . ALA A 1 94 ? 7.266 4.295 -8.734 1.00 86.38 94 ALA A CA 1
ATOM 693 C C . ALA A 1 94 ? 7.673 4.852 -10.095 1.00 86.38 94 ALA A C 1
ATOM 695 O O . ALA A 1 94 ? 7.156 4.447 -11.145 1.00 86.38 94 ALA A O 1
ATOM 696 N N . MET A 1 95 ? 8.607 5.789 -10.062 1.00 87.56 95 MET A N 1
ATOM 697 C CA . MET A 1 95 ? 9.401 6.155 -11.225 1.00 87.56 95 MET A CA 1
ATOM 698 C C . MET A 1 95 ? 10.611 5.224 -11.247 1.00 87.56 95 MET A C 1
ATOM 700 O O . MET A 1 95 ? 11.316 5.130 -10.250 1.00 87.56 95 MET A O 1
ATOM 704 N N . VAL A 1 96 ? 10.852 4.517 -12.344 1.00 87.19 96 VAL A N 1
ATOM 705 C CA . VAL A 1 96 ? 12.002 3.608 -12.477 1.00 87.19 96 VAL A CA 1
ATOM 706 C C . VAL A 1 96 ? 12.860 4.043 -13.653 1.00 87.19 96 VAL A C 1
ATOM 708 O O . VAL A 1 96 ? 12.342 4.581 -14.630 1.00 87.19 96 VAL A O 1
ATOM 711 N N . ARG A 1 97 ? 14.174 3.857 -13.558 1.00 87.38 97 ARG A N 1
ATOM 712 C CA . ARG A 1 97 ? 15.111 4.143 -14.646 1.00 87.38 97 ARG A CA 1
ATOM 713 C C . ARG A 1 97 ? 15.480 2.841 -15.333 1.00 87.38 97 ARG A C 1
ATOM 715 O O . ARG A 1 97 ? 16.049 1.960 -14.704 1.00 87.38 97 ARG A O 1
ATOM 722 N N . LEU A 1 98 ? 15.154 2.726 -16.610 1.00 85.62 98 LEU A N 1
ATOM 723 C CA . LEU A 1 98 ? 15.446 1.550 -17.427 1.00 85.62 98 LEU A CA 1
ATOM 724 C C . LEU A 1 98 ? 16.503 1.912 -18.461 1.00 85.62 98 LEU A C 1
ATOM 726 O O . LEU A 1 98 ? 16.577 3.070 -18.858 1.00 85.62 98 LEU A O 1
ATOM 730 N N . ASN A 1 99 ? 17.286 0.938 -18.912 1.00 83.81 99 ASN A N 1
ATOM 731 C CA . ASN A 1 99 ? 18.173 1.119 -20.061 1.00 83.81 99 ASN A CA 1
ATOM 732 C C . ASN A 1 99 ? 17.464 0.610 -21.318 1.00 83.81 99 ASN A C 1
ATOM 734 O O . ASN A 1 99 ? 16.758 -0.398 -21.250 1.00 83.81 99 ASN A O 1
ATOM 738 N N . ASP A 1 100 ? 17.615 1.317 -22.434 1.00 81.06 100 ASP A N 1
ATOM 739 C CA . ASP A 1 100 ? 17.235 0.793 -23.745 1.00 81.06 100 ASP A CA 1
ATOM 740 C C . ASP A 1 100 ? 18.327 -0.122 -24.323 1.00 81.06 100 ASP A C 1
ATOM 742 O O . ASP A 1 100 ? 19.402 -0.279 -23.736 1.00 81.06 100 ASP A O 1
ATOM 746 N N . ASP A 1 101 ? 18.049 -0.738 -25.474 1.00 78.69 101 ASP A N 1
ATOM 747 C CA . ASP A 1 101 ? 18.961 -1.687 -26.131 1.00 78.69 101 ASP A CA 1
ATOM 748 C C . ASP A 1 101 ? 20.298 -1.044 -26.553 1.00 78.69 101 ASP A C 1
ATOM 750 O O . ASP A 1 101 ? 21.287 -1.744 -26.763 1.00 78.69 101 ASP A O 1
ATOM 754 N N . ASN A 1 102 ? 20.354 0.292 -26.620 1.00 80.50 102 ASN A N 1
ATOM 755 C CA . ASN A 1 102 ? 21.561 1.067 -26.913 1.00 80.50 102 ASN A CA 1
ATOM 756 C C . ASN A 1 102 ? 22.302 1.510 -25.637 1.00 80.50 102 ASN A C 1
ATOM 758 O O . ASN A 1 102 ? 23.258 2.284 -25.712 1.00 80.50 102 ASN A O 1
ATOM 762 N N . GLY A 1 103 ? 21.856 1.064 -24.460 1.00 76.69 103 GLY A N 1
ATOM 763 C CA . GLY A 1 103 ? 22.442 1.416 -23.170 1.00 76.69 103 GLY A CA 1
ATOM 764 C C . GLY A 1 103 ? 22.091 2.822 -22.675 1.00 76.69 103 GLY A C 1
ATOM 765 O O . GLY A 1 103 ? 22.678 3.274 -21.692 1.00 76.69 103 GLY A O 1
ATOM 766 N N . GLN A 1 104 ? 21.144 3.527 -23.307 1.00 83.75 104 GLN A N 1
ATOM 767 C CA . GLN A 1 104 ? 20.689 4.832 -22.830 1.00 83.75 104 GLN A CA 1
ATOM 768 C C . GLN A 1 104 ? 19.624 4.663 -21.748 1.00 83.75 104 GLN A C 1
ATOM 770 O O . GLN A 1 104 ? 18.609 3.990 -21.938 1.00 83.75 104 GLN A O 1
ATOM 775 N N . SER A 1 105 ? 19.827 5.314 -20.603 1.00 86.19 105 SER A N 1
ATOM 776 C CA . SER A 1 105 ? 18.842 5.294 -19.526 1.00 86.19 105 SER A CA 1
ATOM 777 C C . SER A 1 105 ? 17.664 6.223 -19.825 1.00 86.19 105 SER A C 1
ATOM 779 O O . SER A 1 105 ? 17.841 7.386 -20.188 1.00 86.19 105 SER A O 1
ATOM 781 N N . TYR A 1 106 ? 16.446 5.744 -19.587 1.00 87.31 106 TYR A N 1
ATOM 782 C CA . TYR A 1 106 ? 15.216 6.518 -19.690 1.00 87.31 106 TYR A CA 1
ATOM 783 C C . TYR A 1 106 ? 14.318 6.314 -18.469 1.00 87.31 106 TYR A C 1
ATOM 785 O O . TYR A 1 106 ? 14.377 5.310 -17.755 1.00 87.31 106 TYR A O 1
ATOM 793 N N . THR A 1 107 ? 13.459 7.299 -18.227 1.00 88.75 107 THR A N 1
ATOM 794 C CA . THR A 1 107 ? 12.515 7.275 -17.112 1.00 88.75 107 THR A CA 1
ATOM 795 C C . THR A 1 107 ? 11.232 6.559 -17.521 1.00 88.75 107 THR A C 1
ATOM 797 O O . THR A 1 107 ? 10.552 6.957 -18.464 1.00 88.75 107 THR A O 1
ATOM 800 N N . SER A 1 108 ? 10.867 5.539 -16.756 1.00 88.06 108 SER A N 1
ATOM 801 C CA . SER A 1 108 ? 9.653 4.751 -16.904 1.00 88.06 108 SER A CA 1
ATOM 802 C C . SER A 1 108 ? 8.743 4.886 -15.685 1.00 88.06 108 SER A C 1
ATOM 804 O O . SER A 1 108 ? 9.162 5.217 -14.574 1.00 88.06 108 SER A O 1
ATOM 806 N N . ARG A 1 109 ? 7.452 4.638 -15.900 1.00 90.75 109 ARG A N 1
ATOM 807 C CA . ARG A 1 109 ? 6.415 4.707 -14.876 1.00 90.75 109 ARG A CA 1
ATOM 808 C C . ARG A 1 109 ? 5.907 3.312 -14.554 1.00 90.75 109 ARG A C 1
ATOM 810 O O . ARG A 1 109 ? 5.132 2.758 -15.328 1.00 90.75 109 ARG A O 1
ATOM 817 N N . LEU A 1 110 ? 6.228 2.821 -13.362 1.00 87.25 110 LEU A N 1
ATOM 818 C CA . LEU A 1 110 ? 5.575 1.653 -12.780 1.00 87.25 110 LEU A CA 1
ATOM 819 C C . LEU A 1 110 ? 4.227 2.073 -12.175 1.00 87.25 110 LEU A C 1
ATOM 821 O O . LEU A 1 110 ? 4.127 3.093 -11.482 1.00 87.25 110 LEU A O 1
ATOM 825 N N . ARG A 1 111 ? 3.166 1.325 -12.466 1.00 89.38 111 ARG A N 1
ATOM 826 C CA . ARG A 1 111 ? 1.836 1.452 -11.855 1.00 89.38 111 ARG A CA 1
ATOM 827 C C . ARG A 1 111 ? 1.393 0.088 -11.361 1.00 89.38 111 ARG A C 1
ATOM 829 O O . ARG A 1 111 ? 1.522 -0.890 -12.090 1.00 89.38 111 ARG A O 1
ATOM 836 N N . LEU A 1 112 ? 0.852 0.064 -10.155 1.00 86.69 112 LEU A N 1
ATOM 837 C CA . LEU A 1 112 ? 0.328 -1.111 -9.483 1.00 86.69 112 LEU A CA 1
ATOM 838 C C . LEU A 1 112 ? -1.050 -0.769 -8.925 1.00 86.69 112 LEU A C 1
ATOM 840 O O . LEU A 1 112 ? -1.255 0.326 -8.399 1.00 86.69 112 LEU A O 1
ATOM 844 N N . GLN A 1 113 ? -1.985 -1.697 -9.043 1.00 89.50 113 GLN A N 1
ATOM 845 C CA . GLN A 1 113 ? -3.292 -1.613 -8.407 1.00 89.50 113 GLN A CA 1
ATOM 846 C C . GLN A 1 113 ? -3.450 -2.802 -7.476 1.00 89.50 113 GLN A C 1
ATOM 848 O O . GLN A 1 113 ? -3.170 -3.928 -7.880 1.00 89.50 113 GLN A O 1
ATOM 853 N N . TYR A 1 114 ? -3.898 -2.546 -6.254 1.00 87.19 114 TYR A N 1
ATOM 854 C CA . TYR A 1 114 ? -4.066 -3.543 -5.209 1.00 87.19 114 TYR A CA 1
ATOM 855 C C . TYR A 1 114 ? -5.470 -3.494 -4.623 1.00 87.19 114 TYR A C 1
ATOM 857 O O . TYR A 1 114 ? -6.055 -2.420 -4.466 1.00 87.19 114 TYR A O 1
ATOM 865 N N . LEU A 1 115 ? -5.962 -4.672 -4.257 1.00 91.50 115 LEU A N 1
ATOM 866 C CA . LEU A 1 115 ? -7.061 -4.868 -3.330 1.00 91.50 115 LEU A CA 1
ATOM 867 C C . LEU A 1 115 ? -6.480 -5.387 -2.017 1.00 91.50 115 LEU A C 1
ATOM 869 O O . LEU A 1 115 ? -5.936 -6.487 -1.980 1.00 91.50 115 LEU A O 1
ATOM 873 N N . THR A 1 116 ? -6.600 -4.616 -0.946 1.00 89.75 116 THR A N 1
ATOM 874 C CA . THR A 1 116 ? -6.079 -4.978 0.374 1.00 89.75 116 THR A CA 1
ATOM 875 C C . THR A 1 116 ? -7.223 -5.126 1.361 1.00 89.75 116 THR A C 1
ATOM 877 O O . THR A 1 116 ? -8.084 -4.258 1.462 1.00 89.75 116 THR A O 1
ATOM 880 N N . ILE A 1 117 ? -7.225 -6.221 2.109 1.00 91.81 117 ILE A N 1
ATOM 881 C CA . ILE A 1 117 ? -8.206 -6.538 3.139 1.00 91.81 117 ILE A CA 1
ATOM 882 C C . ILE A 1 117 ? -7.479 -6.588 4.475 1.00 91.81 117 ILE A C 1
ATOM 884 O O . ILE A 1 117 ? -6.497 -7.313 4.624 1.00 91.81 117 ILE A O 1
ATOM 888 N N . PHE A 1 118 ? -7.990 -5.858 5.456 1.00 91.75 118 PHE A N 1
ATOM 889 C CA . PHE A 1 118 ? -7.626 -6.003 6.858 1.00 91.75 118 PHE A CA 1
ATOM 890 C C . PHE A 1 118 ? -8.780 -6.726 7.552 1.00 91.75 118 PHE A C 1
ATOM 892 O O . PHE A 1 118 ? -9.769 -6.084 7.916 1.00 91.75 118 PHE A O 1
ATOM 899 N N . PRO A 1 119 ? -8.712 -8.065 7.685 1.00 90.00 119 PRO A N 1
ATOM 900 C CA . PRO A 1 119 ? -9.813 -8.856 8.221 1.00 90.00 119 PRO A CA 1
ATOM 901 C C . PRO A 1 119 ? -10.034 -8.627 9.712 1.00 90.00 119 PRO A C 1
ATOM 903 O O . PRO A 1 119 ? -11.097 -8.970 10.202 1.00 90.00 119 PRO A O 1
ATOM 906 N N . ALA A 1 120 ? -9.057 -8.087 10.431 1.00 91.75 120 ALA A N 1
ATOM 907 C CA . ALA A 1 120 ? -9.208 -7.604 11.792 1.00 91.75 120 ALA A CA 1
ATOM 908 C C . ALA A 1 120 ? -8.090 -6.601 12.061 1.00 91.75 120 ALA A C 1
ATOM 910 O O . ALA A 1 120 ? -6.928 -6.868 11.757 1.00 91.75 120 ALA A O 1
ATOM 911 N N . ASN A 1 121 ? -8.423 -5.462 12.645 1.00 88.44 121 ASN A N 1
ATOM 912 C CA . ASN A 1 121 ? -7.450 -4.484 13.084 1.00 88.44 121 ASN A CA 1
ATOM 913 C C . ASN A 1 121 ? -7.810 -3.938 14.457 1.00 88.44 121 ASN A C 1
ATOM 915 O O . ASN A 1 121 ? -8.974 -3.740 14.794 1.00 88.44 121 ASN A O 1
ATOM 919 N N . PHE A 1 122 ? -6.787 -3.705 15.260 1.00 90.50 122 PHE A N 1
ATOM 920 C CA . PHE A 1 122 ? -6.923 -3.096 16.565 1.00 90.50 122 PHE A CA 1
ATOM 921 C C . PHE A 1 122 ? -6.490 -1.648 16.453 1.00 90.50 122 PHE A C 1
ATOM 923 O O . PHE A 1 122 ? -5.374 -1.348 16.028 1.00 90.50 122 PHE A O 1
ATOM 930 N N . THR A 1 123 ? -7.391 -0.753 16.838 1.00 88.50 123 THR A N 1
ATOM 931 C CA . THR A 1 123 ? -7.082 0.660 16.992 1.00 88.50 123 THR A CA 1
ATOM 932 C C . THR A 1 123 ? -7.046 0.985 18.470 1.00 88.50 123 THR A C 1
ATOM 934 O O . THR A 1 123 ? -8.040 0.823 19.177 1.00 88.50 123 THR A O 1
ATOM 937 N N . TRP A 1 124 ? -5.900 1.461 18.931 1.00 87.44 124 TRP A N 1
ATOM 938 C CA . TRP A 1 124 ? -5.765 2.063 20.240 1.00 87.44 124 TRP A CA 1
ATOM 939 C C . TRP A 1 124 ? -5.764 3.583 20.111 1.00 87.44 124 TRP A C 1
ATOM 941 O O . TRP A 1 124 ? -5.062 4.155 19.272 1.00 87.44 124 TRP A O 1
ATOM 951 N N . VAL A 1 125 ? -6.573 4.235 20.938 1.00 83.81 125 VAL A N 1
ATOM 952 C CA . VAL A 1 125 ? -6.773 5.682 20.922 1.00 83.81 125 VAL A CA 1
ATOM 953 C C . VAL A 1 125 ? -6.410 6.249 22.286 1.00 83.81 125 VAL A C 1
ATOM 955 O O . VAL A 1 125 ? -7.000 5.872 23.298 1.00 83.81 125 VAL A O 1
ATOM 958 N N . GLN A 1 126 ? -5.473 7.196 22.307 1.00 83.25 126 GLN A N 1
ATOM 959 C CA . GLN A 1 126 ? -5.176 8.004 23.486 1.00 83.25 126 GLN A CA 1
ATOM 960 C C . GLN A 1 126 ? -5.086 9.477 23.088 1.00 83.25 126 GLN A C 1
ATOM 962 O O . GLN A 1 126 ? -4.130 9.908 22.442 1.00 83.25 126 GLN A O 1
ATOM 967 N N . ARG A 1 127 ? -6.075 10.272 23.522 1.00 80.25 127 ARG A N 1
ATOM 968 C CA . ARG A 1 127 ? -6.224 11.687 23.141 1.00 80.25 127 ARG A CA 1
ATOM 969 C C . ARG A 1 127 ? -6.240 11.826 21.610 1.00 80.25 127 ARG A C 1
ATOM 971 O O . ARG A 1 127 ? -7.074 11.221 20.946 1.00 80.25 127 ARG A O 1
ATOM 978 N N . SER A 1 128 ? -5.300 12.589 21.066 1.00 75.75 128 SER A N 1
ATOM 979 C CA . SER A 1 128 ? -5.112 12.811 19.638 1.00 75.75 128 SER A CA 1
ATOM 980 C C . SER A 1 128 ? -4.371 11.659 18.952 1.00 75.75 128 SER A C 1
ATOM 982 O O . SER A 1 128 ? -4.451 11.536 17.741 1.00 75.75 128 SER A O 1
ATOM 984 N N . LEU A 1 129 ? -3.658 10.792 19.673 1.00 74.94 129 LEU A N 1
ATOM 985 C CA . LEU A 1 129 ? -2.894 9.715 19.045 1.00 74.94 129 LEU A CA 1
ATOM 986 C C . LEU A 1 129 ? -3.796 8.516 18.737 1.00 74.94 129 LEU A C 1
ATOM 988 O O . LEU A 1 129 ? -4.473 7.993 19.625 1.00 74.94 129 LEU A O 1
ATOM 992 N N . ARG A 1 130 ? -3.754 8.049 17.486 1.00 79.50 130 ARG A N 1
ATOM 993 C CA . ARG A 1 130 ? -4.373 6.785 17.070 1.00 79.50 130 ARG A CA 1
ATOM 994 C C . ARG A 1 130 ? -3.303 5.846 16.533 1.00 79.50 130 ARG A C 1
ATOM 996 O O . ARG A 1 130 ? -2.605 6.184 15.577 1.00 79.50 130 ARG A O 1
ATOM 1003 N N . LEU A 1 131 ? -3.187 4.678 17.154 1.00 77.75 131 LEU A N 1
ATOM 1004 C CA . LEU A 1 131 ? -2.324 3.591 16.709 1.00 77.75 131 LEU A CA 1
ATOM 1005 C C . LEU A 1 131 ? -3.189 2.467 16.172 1.00 77.75 131 LEU A C 1
ATOM 1007 O O . LEU A 1 131 ? -4.105 2.008 16.845 1.00 77.75 131 LEU A O 1
ATOM 1011 N N . TYR A 1 132 ? -2.877 2.028 14.967 1.00 79.88 132 TYR A N 1
ATOM 1012 C CA . TYR A 1 132 ? -3.583 0.978 14.262 1.00 79.88 132 TYR A CA 1
ATOM 1013 C C . TYR A 1 132 ? -2.617 -0.164 13.976 1.00 79.88 132 TYR A C 1
ATOM 1015 O O . TYR A 1 132 ? -1.519 0.090 13.479 1.00 79.88 132 TYR A O 1
ATOM 1023 N N . ALA A 1 133 ? -3.025 -1.405 14.236 1.00 84.00 133 ALA A N 1
ATOM 1024 C CA . ALA A 1 133 ? -2.276 -2.583 13.818 1.00 84.00 133 ALA A CA 1
ATOM 1025 C C . ALA A 1 133 ? -3.187 -3.781 13.536 1.00 84.00 133 ALA A C 1
ATOM 1027 O O . ALA A 1 133 ? -4.186 -3.993 14.223 1.00 84.00 133 ALA A O 1
ATOM 1028 N N . GLY A 1 134 ? -2.825 -4.604 12.556 1.00 84.38 134 GLY A N 1
ATOM 1029 C CA . GLY A 1 134 ? -3.553 -5.838 12.277 1.00 84.38 134 GLY A CA 1
ATOM 1030 C C . GLY A 1 134 ? -2.993 -6.638 11.105 1.00 84.38 134 GLY A C 1
ATOM 1031 O O . GLY A 1 134 ? -2.180 -6.117 10.331 1.00 84.38 134 GLY A O 1
ATOM 1032 N N . PRO A 1 135 ? -3.410 -7.910 10.971 1.00 87.19 135 PRO A N 1
ATOM 1033 C CA . PRO A 1 135 ? -3.148 -8.686 9.773 1.00 87.19 135 PRO A CA 1
ATOM 1034 C C . PRO A 1 135 ? -3.763 -8.028 8.540 1.00 87.19 135 PRO A C 1
ATOM 1036 O O . PRO A 1 135 ? -4.830 -7.414 8.604 1.00 87.19 135 PRO A O 1
ATOM 1039 N N . TYR A 1 136 ? -3.106 -8.216 7.403 1.00 87.69 136 TYR A N 1
ATOM 1040 C CA . TYR A 1 136 ? -3.646 -7.872 6.100 1.00 87.69 136 TYR A CA 1
ATOM 1041 C C . TYR A 1 136 ? -3.411 -8.990 5.096 1.00 87.69 136 TYR A C 1
ATOM 1043 O O . TYR A 1 136 ? -2.466 -9.771 5.215 1.00 87.69 136 TYR A O 1
ATOM 1051 N N . VAL A 1 137 ? -4.268 -9.016 4.083 1.00 85.88 137 VAL A N 1
ATOM 1052 C CA . VAL A 1 137 ? -4.082 -9.773 2.851 1.00 85.88 137 VAL A CA 1
ATOM 1053 C C . VAL A 1 137 ? -4.224 -8.786 1.705 1.00 85.88 137 VAL A C 1
ATOM 1055 O O . VAL A 1 137 ? -5.210 -8.059 1.636 1.00 85.88 137 VAL A O 1
ATOM 1058 N N . SER A 1 138 ? -3.242 -8.730 0.819 1.00 83.06 138 SER A N 1
ATOM 1059 C CA . SER A 1 138 ? -3.263 -7.872 -0.358 1.00 83.06 138 SER A CA 1
ATOM 1060 C C . SER A 1 138 ? -3.174 -8.711 -1.617 1.00 83.06 138 SER A C 1
ATOM 1062 O O . SER A 1 138 ? -2.428 -9.684 -1.676 1.00 83.06 138 SER A O 1
ATOM 1064 N N . MET A 1 139 ? -3.937 -8.327 -2.629 1.00 84.19 139 MET A N 1
ATOM 1065 C CA . MET A 1 139 ? -3.910 -8.922 -3.949 1.00 84.19 139 MET A CA 1
ATOM 1066 C C . MET A 1 139 ? -3.612 -7.830 -4.966 1.00 84.19 139 MET A C 1
ATOM 1068 O O . MET A 1 139 ? -4.337 -6.837 -5.050 1.00 84.19 139 MET A O 1
ATOM 1072 N N . ALA A 1 140 ? -2.554 -8.006 -5.752 1.00 84.75 140 ALA A N 1
ATOM 1073 C CA . ALA A 1 140 ? -2.351 -7.170 -6.924 1.00 84.75 140 ALA A CA 1
ATOM 1074 C C . ALA A 1 140 ? -3.490 -7.472 -7.914 1.00 84.75 140 ALA A C 1
ATOM 1076 O O . ALA A 1 140 ? -3.854 -8.629 -8.082 1.00 84.75 140 ALA A O 1
ATOM 1077 N N . LEU A 1 141 ? -4.085 -6.443 -8.515 1.00 85.81 141 LEU A N 1
ATOM 1078 C CA . LEU A 1 141 ? -5.144 -6.542 -9.527 1.00 85.81 141 LEU A CA 1
ATOM 1079 C C . LEU A 1 141 ? -4.602 -6.261 -10.927 1.00 85.81 141 LEU A C 1
ATOM 1081 O O . LEU A 1 141 ? -5.020 -6.878 -11.905 1.00 85.81 141 LEU A O 1
ATOM 1085 N N . ALA A 1 142 ? -3.669 -5.314 -11.013 1.00 85.38 142 ALA A N 1
ATOM 1086 C CA . ALA A 1 142 ? -3.022 -4.920 -12.251 1.00 85.38 142 ALA A CA 1
ATOM 1087 C C . ALA A 1 142 ? -1.615 -4.387 -11.973 1.00 85.38 142 ALA A C 1
ATOM 1089 O O . ALA A 1 142 ? -1.373 -3.724 -10.960 1.00 85.38 142 ALA A O 1
ATOM 1090 N N . ALA A 1 143 ? -0.699 -4.620 -12.910 1.00 85.12 143 ALA A N 1
ATOM 1091 C CA . ALA A 1 143 ? 0.594 -3.954 -12.956 1.00 85.12 143 ALA A CA 1
ATOM 1092 C C . ALA A 1 143 ? 0.929 -3.546 -14.388 1.00 85.12 143 ALA A C 1
ATOM 1094 O O . ALA A 1 143 ? 0.631 -4.264 -15.341 1.00 85.12 143 ALA A O 1
ATOM 1095 N N . SER A 1 144 ? 1.576 -2.396 -14.535 1.00 87.12 144 SER A N 1
ATOM 1096 C CA . SER A 1 144 ? 2.078 -1.928 -15.823 1.00 87.12 144 SER A CA 1
ATOM 1097 C C . SER A 1 144 ? 3.349 -1.110 -15.654 1.00 87.12 144 SER A C 1
ATOM 1099 O O . SER A 1 144 ? 3.468 -0.352 -14.688 1.00 87.12 144 SER A O 1
ATOM 1101 N N . ILE A 1 145 ? 4.250 -1.202 -16.620 1.00 88.00 145 ILE A N 1
ATOM 1102 C CA . ILE A 1 145 ? 5.456 -0.384 -16.739 1.00 88.00 145 ILE A CA 1
ATOM 1103 C C . ILE A 1 145 ? 5.458 0.307 -18.106 1.00 88.00 145 ILE A C 1
ATOM 1105 O O . ILE A 1 145 ? 4.791 -0.148 -19.029 1.00 88.00 145 ILE A O 1
ATOM 1109 N N . GLN A 1 146 ? 6.186 1.411 -18.265 1.00 90.06 146 GLN A N 1
ATOM 1110 C CA . GLN A 1 146 ? 6.387 2.007 -19.591 1.00 90.06 146 GLN A CA 1
ATOM 1111 C C . GLN A 1 146 ? 7.691 1.482 -20.207 1.00 90.06 146 GLN A C 1
ATOM 1113 O O . GLN A 1 146 ? 8.761 1.649 -19.619 1.00 90.06 146 GLN A O 1
ATOM 1118 N N . ARG A 1 147 ? 7.633 0.846 -21.376 1.00 85.94 147 ARG A N 1
ATOM 1119 C CA . ARG A 1 147 ? 8.828 0.409 -22.115 1.00 85.94 147 ARG A CA 1
ATOM 1120 C C . ARG A 1 147 ? 8.973 1.181 -23.411 1.00 85.94 147 ARG A C 1
ATOM 1122 O O . ARG A 1 147 ? 7.975 1.596 -23.988 1.00 85.94 147 ARG A O 1
ATOM 1129 N N . LYS A 1 148 ? 10.214 1.394 -23.832 1.00 85.75 148 LYS A N 1
ATOM 1130 C CA . LYS A 1 148 ? 10.528 1.987 -25.128 1.00 85.7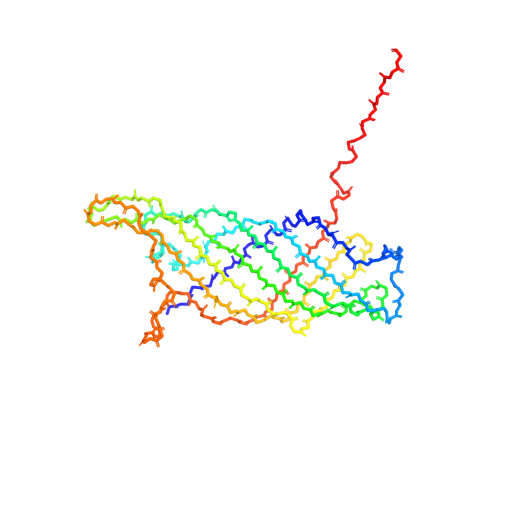5 148 LYS A CA 1
ATOM 1131 C C . LYS A 1 148 ? 10.466 0.885 -26.190 1.00 85.75 148 LYS A C 1
ATOM 1133 O O . LYS A 1 148 ? 10.995 -0.198 -25.958 1.00 85.75 148 LYS A O 1
ATOM 1138 N N . ASP A 1 149 ? 9.775 1.131 -27.295 1.00 83.38 149 ASP A N 1
ATOM 1139 C CA . ASP A 1 149 ? 9.763 0.231 -28.450 1.00 83.38 149 ASP A CA 1
ATOM 1140 C C . ASP A 1 149 ? 11.009 0.456 -29.342 1.00 83.38 149 ASP A C 1
ATOM 1142 O O . ASP A 1 149 ? 11.756 1.417 -29.117 1.00 83.38 149 ASP A O 1
ATOM 1146 N N . PRO A 1 150 ? 11.256 -0.389 -30.364 1.00 79.31 150 PRO A N 1
ATOM 1147 C CA . PRO A 1 150 ? 12.387 -0.203 -31.278 1.00 79.31 150 PRO A CA 1
ATOM 1148 C C . PRO A 1 150 ? 12.367 1.127 -32.051 1.00 79.31 150 PRO A C 1
ATOM 1150 O O . PRO A 1 150 ? 13.409 1.580 -32.514 1.00 79.31 150 PRO A O 1
ATOM 1153 N N . ALA A 1 151 ? 11.199 1.764 -32.191 1.00 82.56 151 ALA A N 1
ATOM 1154 C CA . ALA A 1 151 ? 11.044 3.075 -32.821 1.00 82.56 151 ALA A CA 1
ATOM 1155 C C . ALA A 1 151 ? 11.278 4.242 -31.839 1.00 82.56 151 ALA A C 1
ATOM 1157 O O . ALA A 1 151 ? 11.291 5.403 -32.241 1.00 82.56 151 ALA A O 1
ATOM 1158 N N . GLY A 1 152 ? 11.487 3.951 -30.554 1.00 79.25 152 GLY A N 1
ATOM 1159 C CA . GLY A 1 152 ? 11.758 4.928 -29.512 1.00 79.25 152 GLY A CA 1
ATOM 1160 C C . GLY A 1 152 ? 10.529 5.459 -28.770 1.00 79.25 152 GLY A C 1
ATOM 1161 O O . GLY A 1 152 ? 10.687 6.331 -27.911 1.00 79.25 152 GLY A O 1
ATOM 1162 N N . HIS A 1 153 ? 9.328 4.947 -29.040 1.00 86.62 153 HIS A N 1
ATOM 1163 C CA . HIS A 1 153 ? 8.100 5.388 -28.380 1.00 86.62 153 HIS A CA 1
ATOM 1164 C C . HIS A 1 153 ? 7.861 4.654 -27.058 1.00 86.62 153 HIS A C 1
ATOM 1166 O O . HIS A 1 153 ? 8.131 3.462 -26.923 1.00 86.62 153 HIS A O 1
ATOM 1172 N N . LEU A 1 154 ? 7.307 5.364 -26.069 1.00 85.69 154 LEU A N 1
ATOM 1173 C CA . LEU A 1 154 ? 6.913 4.770 -24.791 1.00 85.69 154 LEU A CA 1
ATOM 1174 C C . LEU A 1 154 ? 5.558 4.070 -24.915 1.00 85.69 154 LEU A C 1
ATOM 1176 O O . LEU A 1 154 ? 4.531 4.722 -25.099 1.00 85.69 154 LEU A O 1
ATOM 1180 N N . GLN A 1 155 ? 5.551 2.758 -24.713 1.00 87.75 155 GLN A N 1
ATOM 1181 C CA . GLN A 1 155 ? 4.353 1.930 -24.685 1.00 87.75 155 GLN A CA 1
ATOM 1182 C C . GLN A 1 155 ? 4.086 1.383 -23.282 1.00 87.75 155 GLN A C 1
ATOM 1184 O O . GLN A 1 155 ? 5.001 1.140 -22.491 1.00 87.75 155 GLN A O 1
ATOM 1189 N N . THR A 1 156 ? 2.807 1.210 -22.948 1.00 87.75 156 THR A N 1
ATOM 1190 C CA . THR A 1 156 ? 2.401 0.569 -21.695 1.00 87.75 156 THR A CA 1
ATOM 1191 C C . THR A 1 156 ? 2.521 -0.941 -21.834 1.00 87.75 156 THR A C 1
ATOM 1193 O O . THR A 1 156 ? 1.805 -1.559 -22.611 1.00 87.75 156 THR A O 1
ATOM 1196 N N . ASP A 1 157 ? 3.402 -1.524 -21.033 1.00 82.56 157 ASP A N 1
ATOM 1197 C CA . ASP A 1 157 ? 3.641 -2.955 -20.954 1.00 82.56 157 ASP A CA 1
ATOM 1198 C C . ASP A 1 157 ? 3.045 -3.514 -19.655 1.00 82.56 157 ASP A C 1
ATOM 1200 O O . ASP A 1 157 ? 3.441 -3.138 -18.548 1.00 82.56 157 ASP A O 1
ATOM 1204 N N . THR A 1 158 ? 2.077 -4.418 -19.787 1.00 81.50 158 THR A N 1
ATOM 1205 C CA . THR A 1 158 ? 1.416 -5.108 -18.670 1.00 81.50 158 THR A CA 1
ATOM 1206 C C . THR A 1 158 ? 2.034 -6.477 -18.364 1.00 81.50 158 THR A C 1
ATOM 1208 O O . THR A 1 158 ? 1.629 -7.120 -17.397 1.00 81.50 158 THR A O 1
ATOM 1211 N N . SER A 1 159 ? 3.027 -6.942 -19.136 1.00 69.50 159 SER A N 1
ATOM 1212 C CA . SER A 1 159 ? 3.668 -8.255 -18.944 1.00 69.50 159 SER A CA 1
ATOM 1213 C C . SER A 1 159 ? 4.366 -8.403 -17.586 1.00 69.50 159 SER A C 1
ATOM 1215 O O . SER A 1 159 ? 4.528 -9.519 -17.097 1.00 69.50 159 SER A O 1
ATOM 1217 N N . VAL A 1 160 ? 4.709 -7.292 -16.924 1.00 63.97 160 VAL A N 1
ATOM 1218 C CA . VAL A 1 160 ? 5.337 -7.258 -15.588 1.00 63.97 160 VAL A CA 1
ATOM 1219 C C . VAL A 1 160 ? 4.489 -7.954 -14.515 1.00 63.97 160 VAL A C 1
ATOM 1221 O O . VAL A 1 160 ? 5.024 -8.495 -13.544 1.00 63.97 160 VAL A O 1
ATOM 1224 N N . TYR A 1 161 ? 3.173 -7.986 -14.716 1.00 60.19 161 TYR A N 1
ATOM 1225 C CA . TYR A 1 161 ? 2.201 -8.673 -13.869 1.00 60.19 161 TYR A CA 1
ATOM 1226 C C . TYR A 1 161 ? 2.222 -10.214 -14.010 1.00 60.19 161 TYR A C 1
ATOM 1228 O O . TYR A 1 161 ? 1.662 -10.938 -13.182 1.00 60.19 161 TYR A O 1
ATOM 1236 N N . GLY A 1 162 ? 2.877 -10.731 -15.056 1.00 54.56 162 GLY A N 1
ATOM 1237 C CA . GLY A 1 162 ? 2.754 -12.115 -15.515 1.00 54.56 162 GLY A CA 1
ATOM 1238 C C . GLY A 1 162 ? 1.424 -12.366 -16.240 1.00 54.56 162 GLY A C 1
ATOM 1239 O O . GLY A 1 162 ? 0.449 -11.636 -16.067 1.00 54.56 162 GLY A O 1
ATOM 1240 N N . THR A 1 163 ? 1.358 -13.414 -17.064 1.00 54.66 163 THR A N 1
ATOM 1241 C CA . THR A 1 163 ? 0.108 -13.814 -17.744 1.00 54.66 163 THR A CA 1
ATOM 1242 C C . THR A 1 163 ? -0.581 -14.957 -16.992 1.00 54.66 163 THR A C 1
ATOM 1244 O O . THR A 1 163 ? 0.011 -15.575 -16.109 1.00 54.66 163 THR A O 1
ATOM 1247 N N . ALA A 1 164 ? -1.830 -15.291 -17.335 1.00 49.19 164 ALA A N 1
ATOM 1248 C CA . ALA A 1 164 ? -2.499 -16.484 -16.796 1.00 49.19 164 ALA A CA 1
ATOM 1249 C C . ALA A 1 164 ? -1.769 -17.801 -17.150 1.00 49.19 164 ALA A C 1
ATOM 1251 O O . ALA A 1 164 ? -1.974 -18.811 -16.486 1.00 49.19 164 ALA A O 1
ATOM 1252 N N . ARG A 1 165 ? -0.905 -17.789 -18.177 1.00 42.88 165 ARG A N 1
ATOM 1253 C CA . ARG A 1 165 ? -0.125 -18.950 -18.637 1.00 42.88 165 ARG A CA 1
ATOM 1254 C C . ARG A 1 165 ? 1.275 -19.032 -18.026 1.00 42.88 165 ARG A C 1
ATOM 1256 O O . ARG A 1 165 ? 1.908 -20.076 -18.119 1.00 42.88 165 ARG A O 1
ATOM 1263 N N . THR A 1 166 ? 1.758 -17.962 -17.400 1.00 46.97 166 THR A N 1
ATOM 1264 C CA . THR A 1 166 ? 3.100 -17.897 -16.814 1.00 46.97 166 THR A CA 1
ATOM 1265 C C . THR A 1 166 ? 3.041 -17.380 -15.378 1.00 46.97 166 THR A C 1
ATOM 1267 O O . THR A 1 166 ? 2.743 -16.217 -15.121 1.00 46.97 166 THR A O 1
ATOM 1270 N N . LEU A 1 167 ? 3.386 -18.251 -14.423 1.00 47.22 167 LEU A N 1
ATOM 1271 C CA . LEU A 1 167 ? 3.625 -17.902 -13.011 1.00 47.22 167 LEU A CA 1
ATOM 1272 C C . LEU A 1 167 ? 4.859 -16.999 -12.815 1.00 47.22 167 LEU A C 1
ATOM 1274 O O . LEU A 1 167 ? 5.110 -16.521 -11.713 1.00 47.22 167 LEU A O 1
ATOM 1278 N N . THR A 1 168 ? 5.629 -16.753 -13.875 1.00 45.41 168 THR A N 1
ATOM 1279 C CA . THR A 1 168 ? 6.804 -15.882 -13.887 1.00 45.41 168 THR A CA 1
ATOM 1280 C C . THR A 1 168 ? 6.384 -14.432 -14.145 1.00 45.41 168 THR A C 1
ATOM 1282 O O . THR A 1 168 ? 6.268 -13.999 -15.291 1.00 45.41 168 THR A O 1
ATOM 1285 N N . GLY A 1 169 ? 6.137 -13.689 -13.068 1.00 51.28 169 GLY A N 1
ATOM 1286 C CA . GLY A 1 169 ? 5.969 -12.234 -13.059 1.00 51.28 169 GLY A CA 1
ATOM 1287 C C . GLY A 1 169 ? 6.787 -11.621 -11.921 1.00 51.28 169 GLY A C 1
ATOM 1288 O O . GLY A 1 169 ? 7.128 -12.308 -10.959 1.00 51.28 169 GLY A O 1
ATOM 1289 N N . TYR A 1 170 ? 7.132 -10.339 -12.036 1.00 55.12 170 TYR A N 1
ATOM 1290 C CA . TYR A 1 170 ? 7.972 -9.640 -11.054 1.00 55.12 170 TYR A CA 1
ATOM 1291 C C . TYR A 1 170 ? 7.172 -9.240 -9.798 1.00 55.12 170 TYR A C 1
ATOM 1293 O O . TYR A 1 170 ? 7.728 -9.093 -8.713 1.00 55.12 170 TYR A O 1
ATOM 1301 N N . VAL A 1 171 ? 5.852 -9.093 -9.920 1.00 56.47 171 VAL A N 1
ATOM 1302 C CA . VAL A 1 171 ? 4.974 -8.634 -8.835 1.00 56.47 171 VAL A CA 1
ATOM 1303 C C . VAL A 1 171 ? 4.305 -9.828 -8.153 1.00 56.47 171 VAL A C 1
ATOM 1305 O O . VAL A 1 171 ? 3.671 -10.648 -8.818 1.00 56.47 171 VAL A O 1
ATOM 1308 N N . SER A 1 172 ? 4.413 -9.916 -6.820 1.00 61.31 172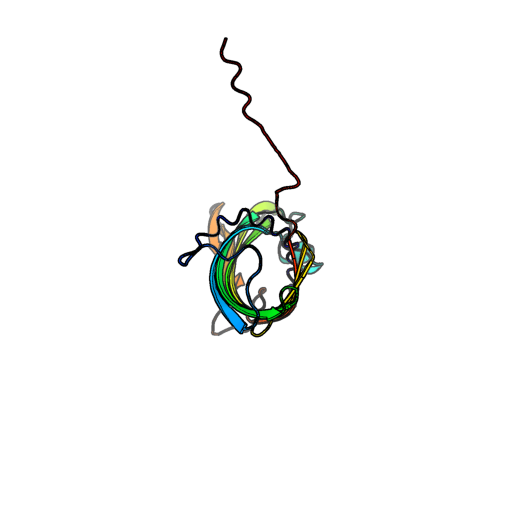 SER A N 1
ATOM 1309 C CA . SER A 1 172 ? 3.659 -10.912 -6.048 1.00 61.31 172 SER A CA 1
ATOM 1310 C C . SER A 1 172 ? 2.163 -10.641 -6.192 1.00 61.31 172 SER A C 1
ATOM 1312 O O . SER A 1 172 ? 1.698 -9.544 -5.886 1.00 61.31 172 SER A O 1
ATOM 1314 N N . LYS A 1 173 ? 1.409 -11.635 -6.671 1.00 68.25 173 LYS A N 1
ATOM 1315 C CA . LYS A 1 173 ? -0.040 -11.501 -6.893 1.00 68.25 173 LYS A CA 1
ATOM 1316 C C . LYS A 1 173 ? -0.818 -11.455 -5.586 1.00 68.25 173 LYS A C 1
ATOM 1318 O O . LYS A 1 173 ? -1.863 -10.823 -5.545 1.00 68.25 173 LYS A O 1
ATOM 1323 N N . ILE A 1 174 ? -0.307 -12.109 -4.546 1.00 74.25 174 ILE A N 1
ATOM 1324 C CA . ILE A 1 174 ? -0.890 -12.133 -3.206 1.00 74.25 174 ILE A CA 1
ATOM 1325 C C . ILE A 1 174 ? 0.236 -11.907 -2.196 1.00 74.25 174 ILE A C 1
ATOM 1327 O O . ILE A 1 174 ? 1.335 -12.444 -2.356 1.00 74.25 174 ILE A O 1
ATOM 1331 N N . ASP A 1 175 ? -0.039 -11.111 -1.175 1.00 71.62 175 ASP A N 1
ATOM 1332 C CA . ASP A 1 175 ? 0.825 -10.899 -0.022 1.00 71.62 175 ASP A CA 1
ATOM 1333 C C . ASP A 1 175 ? -0.012 -10.901 1.260 1.00 71.62 175 ASP A C 1
ATOM 1335 O O . ASP A 1 175 ? -1.198 -10.570 1.239 1.00 71.62 175 ASP A O 1
ATOM 1339 N N . ALA A 1 176 ? 0.593 -11.296 2.372 1.00 73.94 176 ALA A N 1
ATOM 1340 C CA . ALA A 1 176 ? -0.040 -11.263 3.677 1.00 73.94 176 ALA A CA 1
ATOM 1341 C C . ALA A 1 176 ? 0.996 -10.943 4.749 1.00 73.94 176 ALA A C 1
ATOM 1343 O O . ALA A 1 176 ? 2.122 -11.443 4.722 1.00 73.94 176 ALA A O 1
ATOM 1344 N N . GLY A 1 177 ? 0.603 -10.134 5.724 1.00 77.50 177 GLY A N 1
ATOM 1345 C CA . GLY A 1 177 ? 1.517 -9.707 6.771 1.00 77.50 177 GLY A CA 1
ATOM 1346 C C . GLY A 1 177 ? 0.825 -8.947 7.886 1.00 77.50 177 GLY A C 1
ATOM 1347 O O . GLY A 1 177 ? -0.397 -8.970 8.013 1.00 77.50 177 GLY A O 1
ATOM 1348 N N . LEU A 1 178 ? 1.630 -8.269 8.697 1.00 66.56 178 LEU A N 1
ATOM 1349 C CA . LEU A 1 178 ? 1.168 -7.354 9.735 1.00 66.56 178 LEU A CA 1
ATOM 1350 C C . LEU A 1 178 ? 1.434 -5.924 9.275 1.00 66.56 178 LEU A C 1
ATOM 1352 O O . LEU A 1 178 ? 2.550 -5.597 8.875 1.00 66.56 178 LEU A O 1
ATOM 1356 N N . GLY A 1 179 ? 0.402 -5.088 9.315 1.00 69.12 179 GLY A N 1
ATOM 1357 C CA . GLY A 1 179 ? 0.509 -3.662 9.034 1.00 69.12 179 GLY A CA 1
ATOM 1358 C C . GLY A 1 179 ? 0.311 -2.856 10.307 1.00 69.12 179 GLY A C 1
ATOM 1359 O O . GLY A 1 179 ? -0.482 -3.244 11.166 1.00 69.12 179 GLY A O 1
ATOM 1360 N N . TRP A 1 180 ? 1.001 -1.724 10.411 1.00 59.97 180 TRP A N 1
ATOM 1361 C CA . TRP A 1 180 ? 0.742 -0.717 11.433 1.00 59.97 180 TRP A CA 1
ATOM 1362 C C . TRP A 1 180 ? 0.730 0.680 10.823 1.00 59.97 180 TRP A C 1
ATOM 1364 O O . TRP A 1 180 ? 1.458 0.968 9.874 1.00 59.97 180 TRP A O 1
ATOM 1374 N N . VAL A 1 181 ? -0.109 1.551 11.375 1.00 65.56 181 VAL A N 1
ATOM 1375 C CA . VAL A 1 181 ? -0.186 2.968 11.011 1.00 65.56 181 VAL A CA 1
ATOM 1376 C C . VAL A 1 181 ? -0.334 3.767 12.298 1.00 65.56 181 VAL A C 1
ATOM 1378 O O . VAL A 1 181 ? -1.139 3.425 13.163 1.00 65.56 181 VAL A O 1
ATOM 1381 N N . TRP A 1 182 ? 0.429 4.846 12.426 1.00 49.16 182 TRP A N 1
ATOM 1382 C CA . TRP A 1 182 ? 0.171 5.871 13.429 1.00 49.16 182 TRP A CA 1
ATOM 1383 C C . TRP A 1 182 ? -0.426 7.091 12.738 1.00 49.16 182 TRP A C 1
ATOM 1385 O O . TRP A 1 182 ? 0.044 7.518 11.684 1.00 49.16 182 TRP A O 1
ATOM 1395 N N . ILE A 1 183 ? -1.475 7.651 13.328 1.00 62.09 183 ILE A N 1
ATOM 1396 C CA . ILE A 1 183 ? -2.085 8.890 12.857 1.00 62.09 183 ILE A CA 1
ATOM 1397 C C . ILE A 1 183 ? -1.997 9.894 13.995 1.00 62.09 183 ILE A C 1
ATOM 1399 O O . ILE A 1 183 ? -2.550 9.683 15.078 1.00 62.09 183 ILE A O 1
ATOM 1403 N N . THR A 1 184 ? -1.308 10.996 13.728 1.00 53.69 184 THR A N 1
ATOM 1404 C CA . THR A 1 184 ? -1.413 12.222 14.508 1.00 53.69 184 THR A CA 1
ATOM 1405 C C . THR A 1 184 ? -2.351 13.168 13.754 1.00 53.69 184 THR A C 1
ATOM 1407 O O . THR A 1 184 ? -2.117 13.446 12.576 1.00 53.69 184 THR A O 1
ATOM 1410 N N . PRO A 1 185 ? -3.449 13.642 14.362 1.00 49.69 185 PRO A N 1
ATOM 1411 C CA . PRO A 1 185 ? -4.303 14.631 13.739 1.00 49.69 185 PRO A CA 1
ATOM 1412 C C . PRO A 1 185 ? -3.488 15.899 13.513 1.00 49.69 185 PRO A C 1
ATOM 1414 O O . PRO A 1 185 ? -2.685 16.315 14.352 1.00 49.69 185 PRO A O 1
ATOM 1417 N N . LEU A 1 186 ? -3.728 16.520 12.363 1.00 42.59 186 LEU A N 1
ATOM 1418 C CA . LEU A 1 186 ? -3.093 17.755 11.915 1.00 42.59 186 LEU A CA 1
ATOM 1419 C C . LEU A 1 186 ? -3.519 18.985 12.750 1.00 42.59 186 LEU A C 1
ATOM 1421 O O . LEU A 1 186 ? -3.390 20.110 12.295 1.00 42.59 186 LEU A O 1
ATOM 1425 N N . GLU A 1 187 ? -4.014 18.818 13.978 1.00 39.31 187 GLU A N 1
ATOM 1426 C CA . GLU A 1 187 ? -4.247 19.945 14.895 1.00 39.31 187 GLU A CA 1
ATOM 1427 C C . GLU A 1 187 ? -2.938 20.522 15.456 1.00 39.31 187 GLU A C 1
ATOM 1429 O O . GLU A 1 187 ? -2.921 21.637 15.972 1.00 39.31 187 GLU A O 1
ATOM 1434 N N . ALA A 1 188 ? -1.815 19.812 15.305 1.00 30.41 188 ALA A N 1
ATOM 1435 C CA . ALA A 1 188 ? -0.496 20.313 15.687 1.00 30.41 188 ALA A CA 1
ATOM 1436 C C . ALA A 1 188 ? 0.170 21.212 14.620 1.00 30.41 188 ALA A C 1
ATOM 1438 O O . ALA A 1 188 ? 1.242 21.755 14.875 1.00 30.41 188 ALA A O 1
ATOM 1439 N N . ALA A 1 189 ? -0.439 21.394 13.440 1.00 34.06 189 ALA A N 1
ATOM 1440 C CA . ALA A 1 189 ? 0.125 22.193 12.352 1.00 34.06 189 ALA A CA 1
ATOM 1441 C C . ALA A 1 189 ? -0.882 23.235 11.841 1.00 34.06 189 ALA A C 1
ATOM 1443 O O . ALA A 1 189 ? -1.485 23.081 10.785 1.00 34.06 189 ALA A O 1
ATOM 1444 N N . GLY A 1 190 ? -1.019 24.329 12.592 1.00 29.81 190 GLY A N 1
ATOM 1445 C CA . GLY A 1 190 ? -1.532 25.585 12.051 1.00 29.81 190 GLY A CA 1
ATOM 1446 C C . GLY A 1 190 ? -2.955 25.945 12.460 1.00 29.81 190 GLY A C 1
ATOM 1447 O O . GLY A 1 190 ? -3.873 25.942 11.646 1.00 29.81 190 GLY A O 1
ATOM 1448 N N . ARG A 1 191 ? -3.087 26.494 13.673 1.00 29.53 191 ARG A N 1
ATOM 1449 C CA . ARG A 1 191 ? -3.803 27.770 13.811 1.00 29.53 191 ARG A CA 1
ATOM 1450 C C . ARG A 1 191 ? -3.161 28.777 12.843 1.00 29.53 191 ARG A C 1
ATOM 1452 O O . ARG A 1 191 ? -2.283 29.536 13.235 1.00 29.53 191 ARG A O 1
ATOM 1459 N N . LEU A 1 192 ? -3.578 28.784 11.581 1.00 28.67 192 LEU A N 1
ATOM 1460 C CA . LEU A 1 192 ? -3.545 30.001 10.780 1.00 28.67 192 LEU A CA 1
ATOM 1461 C C . LEU A 1 192 ? -4.854 30.717 11.081 1.00 28.67 192 LEU A C 1
ATOM 1463 O O . LEU A 1 192 ? -5.865 30.538 10.407 1.00 28.67 192 LEU A O 1
ATOM 1467 N N . GLY A 1 193 ? -4.841 31.467 12.182 1.00 26.41 193 GLY A N 1
ATOM 1468 C CA . GLY A 1 193 ? -5.850 32.483 12.406 1.00 26.41 193 GLY A CA 1
ATOM 1469 C C . GLY A 1 193 ? -5.741 33.492 11.272 1.00 26.41 193 GLY A C 1
ATOM 1470 O O . GLY A 1 193 ? -4.740 34.196 11.169 1.00 26.41 193 GLY A O 1
ATOM 1471 N N . PHE A 1 194 ? -6.763 33.568 10.427 1.00 25.05 194 PHE A N 1
ATOM 1472 C CA . PHE A 1 194 ? -7.035 34.806 9.719 1.00 25.05 194 PHE A CA 1
ATOM 1473 C C . PHE A 1 194 ? -7.536 35.800 10.768 1.00 25.05 194 PHE A C 1
ATOM 1475 O O . PHE A 1 194 ? -8.716 35.830 11.106 1.00 25.05 194 PHE A O 1
ATOM 1482 N N . VAL A 1 195 ? -6.611 36.577 11.331 1.00 28.44 195 VAL A N 1
ATOM 1483 C CA . VAL A 1 195 ? -6.954 37.854 11.951 1.00 28.44 195 VAL A CA 1
ATOM 1484 C C . VAL A 1 195 ? -7.213 38.807 10.792 1.00 28.44 195 VAL A C 1
ATOM 1486 O O . VAL A 1 195 ? -6.287 39.284 10.143 1.00 28.44 195 VAL A O 1
ATOM 1489 N N . SER A 1 196 ? -8.488 39.029 10.489 1.00 29.17 196 SER A N 1
ATOM 1490 C CA . SER A 1 196 ? -8.911 40.220 9.765 1.00 29.17 196 SER A CA 1
ATOM 1491 C C . SER A 1 196 ? -8.796 41.381 10.750 1.00 29.17 196 SER A C 1
ATOM 1493 O O . SER A 1 196 ? -9.610 41.502 11.660 1.00 29.17 196 SER A O 1
ATOM 1495 N N . SER A 1 197 ? -7.745 42.192 10.626 1.00 29.92 197 SER A N 1
ATOM 1496 C CA . SER A 1 197 ? -7.749 43.540 11.190 1.00 29.92 197 SER A CA 1
ATOM 1497 C C . SER A 1 197 ? -8.500 44.431 10.204 1.00 29.92 197 SER A C 1
ATOM 1499 O O . SER A 1 197 ? -7.936 44.863 9.199 1.00 29.92 197 SER A O 1
ATOM 1501 N N . GLY A 1 198 ? -9.794 44.607 10.446 1.00 33.78 198 GLY A N 1
ATOM 1502 C CA . GLY A 1 198 ? -10.534 45.755 9.951 1.00 33.78 198 GLY A CA 1
ATOM 1503 C C . GLY A 1 198 ? -10.553 46.800 11.056 1.00 33.78 198 GLY A C 1
ATOM 1504 O O . GLY A 1 198 ? -11.198 46.565 12.071 1.00 33.78 198 GLY A O 1
ATOM 1505 N N . ASP A 1 199 ? -9.763 47.851 10.865 1.00 36.56 199 ASP A N 1
ATOM 1506 C CA . ASP A 1 199 ? -10.099 49.264 11.075 1.00 36.56 199 ASP A CA 1
ATOM 1507 C C . ASP A 1 199 ? -9.139 50.089 10.203 1.00 36.56 199 ASP A C 1
ATOM 1509 O O . ASP A 1 199 ? -7.911 49.832 10.265 1.00 36.56 199 ASP A O 1
#

pLDDT: mean 70.34, std 21.19, range [25.05, 94.12]